Protein AF-A0A9J7NDR4-F1 (afdb_monomer)

Organism: Branchiostoma floridae (NCBI:txid7739)

Radius of gyration: 26.26 Å; Cα contacts (8 Å, |Δi|>4): 189; chains: 1; bounding box: 77×41×78 Å

Nearest PDB structures (foldseek):
  8d74-assembly1_D  TM=8.363E-01  e=2.827E-03  Homo sapiens
  2q98-assembly1_A  TM=7.214E-01  e=3.250E-03  Homo sapiens
  3ew3-assembly1_A  TM=7.487E-01  e=1.088E-02  Homo sapiens
  1lki-assembly1_A  TM=6.718E-01  e=4.187E-02  Mus musculus
  1emr-assembly1_A  TM=6.917E-01  e=7.660E-02  Homo sapiens

Structure (mmCIF, N/CA/C/O backbone):
data_AF-A0A9J7NDR4-F1
#
_entry.id   AF-A0A9J7NDR4-F1
#
loop_
_atom_site.group_PDB
_atom_site.id
_atom_site.type_symbol
_atom_site.label_atom_id
_atom_site.label_alt_id
_atom_site.label_comp_id
_atom_site.label_asym_id
_atom_site.label_entity_id
_atom_site.label_seq_id
_atom_site.pdbx_PDB_ins_code
_atom_site.Cartn_x
_atom_site.Cartn_y
_atom_site.Cartn_z
_atom_site.o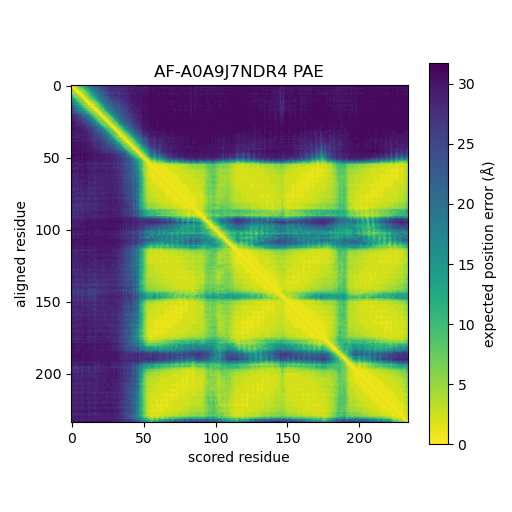ccupancy
_atom_site.B_iso_or_equiv
_atom_site.auth_seq_id
_atom_site.auth_comp_id
_atom_site.auth_asym_id
_atom_site.auth_atom_id
_atom_site.pdbx_PDB_model_num
ATOM 1 N N . MET A 1 1 ? 39.148 6.182 -45.312 1.00 35.03 1 MET A N 1
ATOM 2 C CA . MET A 1 1 ? 40.419 6.693 -44.765 1.00 35.03 1 MET A CA 1
ATOM 3 C C . MET A 1 1 ? 40.202 6.910 -43.272 1.00 35.03 1 MET A C 1
ATOM 5 O O . MET A 1 1 ? 39.363 7.721 -42.930 1.00 35.03 1 MET A O 1
ATOM 9 N N . LEU A 1 2 ? 40.847 6.057 -42.469 1.00 33.88 2 LEU A N 1
ATOM 10 C CA . LEU A 1 2 ? 41.205 6.126 -41.039 1.00 33.88 2 LEU A CA 1
ATOM 11 C C . LEU A 1 2 ? 40.236 6.736 -39.996 1.00 33.88 2 LEU A C 1
ATOM 13 O O . LEU A 1 2 ? 39.986 7.935 -39.964 1.00 33.88 2 LEU A O 1
ATOM 17 N N . LEU A 1 3 ? 39.814 5.852 -39.080 1.00 36.56 3 LEU A N 1
ATOM 18 C CA . LEU A 1 3 ? 39.281 6.103 -37.735 1.00 36.56 3 LEU A CA 1
ATOM 19 C C . LEU A 1 3 ? 40.334 6.780 -36.840 1.00 36.56 3 LEU A C 1
ATOM 21 O O . LEU A 1 3 ? 41.490 6.364 -36.875 1.00 36.56 3 LEU A O 1
ATOM 25 N N . PHE A 1 4 ? 39.922 7.719 -35.980 1.00 36.84 4 PHE A N 1
ATOM 26 C CA . PHE A 1 4 ? 40.695 8.136 -34.802 1.00 36.84 4 PHE A CA 1
ATOM 27 C C . PHE A 1 4 ? 39.772 8.410 -33.604 1.00 36.84 4 PHE A C 1
ATOM 29 O O . PHE A 1 4 ? 38.923 9.297 -33.640 1.00 36.84 4 PHE A O 1
ATOM 36 N N . LEU A 1 5 ? 39.966 7.603 -32.557 1.00 40.03 5 LEU A N 1
ATOM 37 C CA . LEU A 1 5 ? 39.517 7.796 -31.176 1.00 40.03 5 LEU A CA 1
ATOM 38 C C . LEU A 1 5 ? 40.575 8.625 -30.422 1.00 40.03 5 LEU A C 1
ATOM 40 O O . LEU A 1 5 ? 41.762 8.381 -30.652 1.00 40.03 5 LEU A O 1
ATOM 44 N N . PRO A 1 6 ? 40.205 9.511 -29.480 1.00 40.06 6 PRO A N 1
ATOM 45 C CA . PRO A 1 6 ? 41.146 10.038 -28.502 1.00 40.06 6 PRO A CA 1
ATOM 46 C C . PRO A 1 6 ? 41.108 9.252 -27.178 1.00 40.06 6 PRO A C 1
ATOM 48 O O . PRO A 1 6 ? 40.101 9.196 -26.480 1.00 40.06 6 PRO A O 1
ATOM 51 N N . GLU A 1 7 ? 42.252 8.618 -26.929 1.00 34.94 7 GLU A N 1
ATOM 52 C CA . GLU A 1 7 ? 42.999 8.358 -25.687 1.00 34.94 7 GLU A CA 1
ATOM 53 C C . GLU A 1 7 ? 42.282 8.243 -24.327 1.00 34.94 7 GLU A C 1
ATOM 55 O O . GLU A 1 7 ? 41.714 9.177 -23.765 1.00 34.94 7 GLU A O 1
ATOM 60 N N . ILE A 1 8 ? 42.468 7.053 -23.751 1.00 37.38 8 ILE A N 1
ATOM 61 C CA . ILE A 1 8 ? 42.128 6.633 -22.395 1.00 37.38 8 ILE A CA 1
ATOM 62 C C . ILE A 1 8 ? 43.228 7.145 -21.454 1.00 37.38 8 ILE A C 1
ATOM 64 O O . ILE A 1 8 ? 44.398 6.795 -21.613 1.00 37.38 8 ILE A O 1
ATOM 68 N N . SER A 1 9 ? 42.860 7.961 -20.465 1.00 35.16 9 SER A N 1
ATOM 69 C CA . SER A 1 9 ? 43.762 8.380 -19.389 1.00 35.16 9 SER A CA 1
ATOM 70 C C . SER A 1 9 ? 43.963 7.230 -18.398 1.00 35.16 9 SER A C 1
ATOM 72 O O . SER A 1 9 ? 43.012 6.726 -17.803 1.00 35.16 9 SER A O 1
ATOM 74 N N . SER A 1 10 ? 45.212 6.794 -18.253 1.00 40.34 10 SER A N 1
ATOM 75 C CA . SER A 1 10 ? 45.663 5.720 -17.372 1.00 40.34 10 SER A CA 1
ATOM 76 C C . SER A 1 10 ? 45.836 6.212 -15.931 1.00 40.34 10 SER A C 1
ATOM 78 O O . SER A 1 10 ? 46.831 6.866 -15.612 1.00 40.34 10 SER A O 1
ATOM 80 N N . THR A 1 11 ? 44.900 5.870 -15.048 1.00 41.91 11 THR A N 1
ATOM 81 C CA . THR A 1 11 ? 45.082 5.959 -13.592 1.00 41.91 11 THR A CA 1
ATOM 82 C C . THR A 1 11 ? 45.630 4.629 -13.048 1.00 41.91 11 THR A C 1
ATOM 84 O O . THR A 1 11 ? 45.186 3.563 -13.478 1.00 41.91 11 THR A O 1
ATOM 87 N N . PRO A 1 12 ? 46.624 4.644 -12.138 1.00 37.72 12 PRO A N 1
ATOM 88 C CA . PRO A 1 12 ? 47.231 3.420 -11.624 1.00 37.72 12 PRO A CA 1
ATOM 89 C C . PRO A 1 12 ? 46.328 2.714 -10.598 1.00 37.72 12 PRO A C 1
ATOM 91 O O . PRO A 1 12 ? 45.706 3.351 -9.748 1.00 37.72 12 PRO A O 1
ATOM 94 N N . LEU A 1 13 ? 46.291 1.382 -10.685 1.00 41.69 13 LEU A N 1
ATOM 95 C CA . LEU A 1 13 ? 45.669 0.462 -9.726 1.00 41.69 13 LEU A CA 1
ATOM 96 C C . LEU A 1 13 ? 46.380 0.515 -8.355 1.00 41.69 13 LEU A C 1
ATOM 98 O O . LEU A 1 13 ? 47.610 0.591 -8.331 1.00 41.69 13 LEU A O 1
ATOM 102 N N . PRO A 1 14 ? 45.659 0.409 -7.222 1.00 38.41 14 PRO A N 1
ATOM 103 C CA . PRO A 1 14 ? 46.283 0.220 -5.915 1.00 38.41 14 PRO A CA 1
ATOM 104 C C . PRO A 1 14 ? 46.820 -1.214 -5.743 1.00 38.41 14 PRO A C 1
ATOM 106 O O . PRO A 1 14 ? 46.185 -2.188 -6.145 1.00 38.41 14 PRO A O 1
ATOM 109 N N . GLU A 1 15 ? 48.013 -1.317 -5.154 1.00 44.69 15 GLU A N 1
ATOM 110 C CA . GLU A 1 15 ? 48.786 -2.546 -4.930 1.00 44.69 15 GLU A CA 1
ATOM 111 C C . GLU A 1 15 ? 48.089 -3.579 -4.014 1.00 44.69 15 GLU A C 1
ATOM 113 O O . GLU A 1 15 ? 47.330 -3.207 -3.114 1.00 44.69 15 GLU A O 1
ATOM 118 N N . PRO A 1 16 ? 48.384 -4.886 -4.179 1.00 39.69 16 PRO A N 1
ATOM 119 C CA . PRO A 1 16 ? 47.935 -5.933 -3.267 1.00 39.69 16 PRO A CA 1
ATOM 120 C C . PRO A 1 16 ? 48.786 -5.968 -1.985 1.00 39.69 16 PRO A C 1
ATOM 122 O O . PRO A 1 16 ? 50.015 -5.990 -2.030 1.00 39.69 16 PRO A O 1
ATOM 125 N N . PHE A 1 17 ? 48.128 -6.036 -0.825 1.00 38.94 17 PHE A N 1
ATOM 126 C CA . PHE A 1 17 ? 48.791 -6.254 0.464 1.00 38.94 17 PHE A CA 1
ATOM 127 C C . PHE A 1 17 ? 49.479 -7.635 0.530 1.00 38.94 17 PHE A C 1
ATOM 129 O O . PHE A 1 17 ? 48.929 -8.617 0.024 1.00 38.94 17 PHE A O 1
ATOM 136 N N . PRO A 1 18 ? 50.656 -7.748 1.176 1.00 43.53 18 PRO A N 1
ATOM 137 C CA . PRO A 1 18 ? 51.432 -8.980 1.182 1.00 43.53 18 PRO A CA 1
ATOM 138 C C . PRO A 1 18 ? 50.889 -10.026 2.162 1.00 43.53 18 PRO A C 1
ATOM 140 O O . PRO A 1 18 ? 50.605 -9.760 3.329 1.00 43.53 18 PRO A O 1
ATOM 143 N N . SER A 1 19 ? 50.849 -11.263 1.674 1.00 34.41 19 SER A N 1
ATOM 144 C CA . SER A 1 19 ? 50.791 -12.501 2.444 1.00 34.41 19 SER A CA 1
ATOM 145 C C . SER A 1 19 ? 52.064 -12.692 3.279 1.00 34.41 19 SER A C 1
ATOM 147 O O . SER A 1 19 ? 53.160 -12.709 2.720 1.00 34.41 19 SER A O 1
ATOM 149 N N . SER A 1 20 ? 51.923 -12.916 4.588 1.00 30.45 20 SER A N 1
ATOM 150 C CA . SER A 1 20 ? 53.001 -13.436 5.439 1.00 30.45 20 SER A CA 1
ATOM 151 C C . SER A 1 20 ? 52.594 -14.775 6.049 1.00 30.45 20 SER A C 1
ATOM 153 O O . SER A 1 20 ? 51.629 -14.885 6.804 1.00 30.45 20 SER A O 1
ATOM 155 N N . THR A 1 21 ? 53.343 -15.800 5.662 1.00 32.28 21 THR A N 1
ATOM 156 C CA . THR A 1 21 ? 53.324 -17.174 6.157 1.00 32.28 21 THR A CA 1
ATOM 157 C C . THR A 1 21 ? 54.014 -17.309 7.518 1.00 32.28 21 THR A C 1
ATOM 159 O O . THR A 1 21 ? 55.140 -16.861 7.692 1.00 32.28 21 THR A O 1
ATOM 162 N N . ALA A 1 22 ? 53.339 -18.034 8.415 1.00 31.61 22 ALA A N 1
ATOM 163 C CA . ALA A 1 22 ? 53.842 -19.026 9.373 1.00 31.61 22 ALA A CA 1
ATOM 164 C C . ALA A 1 22 ? 55.115 -18.748 10.208 1.00 31.61 22 ALA A C 1
ATOM 166 O O . ALA A 1 22 ? 56.240 -18.741 9.714 1.00 31.61 22 ALA A O 1
ATOM 167 N N . SER A 1 23 ? 54.949 -18.811 11.534 1.00 30.33 23 SER A N 1
ATOM 168 C CA . SER A 1 23 ? 55.834 -19.611 12.391 1.00 30.33 23 SER A CA 1
ATOM 169 C C . SER A 1 23 ? 55.081 -20.157 13.603 1.00 30.33 23 SER A C 1
ATOM 171 O O . SER A 1 23 ? 54.289 -19.474 14.244 1.00 30.33 23 SER A O 1
ATOM 173 N N . SER A 1 24 ? 55.321 -21.444 13.825 1.00 31.70 24 SER A N 1
ATOM 174 C CA . SER A 1 24 ? 54.703 -22.365 14.772 1.00 31.70 24 SER A CA 1
ATOM 175 C C . SER A 1 24 ? 55.333 -22.255 16.160 1.00 31.70 24 SER A C 1
ATOM 177 O O . SER A 1 24 ? 56.556 -22.188 16.242 1.00 31.70 24 SER A O 1
ATOM 179 N N . VAL A 1 25 ? 54.531 -22.352 17.227 1.00 32.19 25 VAL A N 1
ATOM 180 C CA . VAL A 1 25 ? 54.950 -22.979 18.493 1.00 32.19 25 VAL A CA 1
ATOM 181 C C . VAL A 1 25 ? 53.762 -23.745 19.082 1.00 32.19 25 VAL A C 1
ATOM 183 O O . VAL A 1 25 ? 52.731 -23.170 19.421 1.00 32.19 25 VAL A O 1
ATOM 186 N N . MET A 1 26 ? 53.937 -25.064 19.184 1.00 34.53 26 MET A N 1
ATOM 187 C CA . MET A 1 26 ? 53.121 -25.992 19.965 1.00 34.53 26 MET A CA 1
ATOM 188 C C . MET A 1 26 ? 53.285 -25.717 21.462 1.00 34.53 26 MET A C 1
ATOM 190 O O . MET A 1 26 ? 54.417 -25.698 21.935 1.00 34.53 26 MET A O 1
ATOM 194 N N . THR A 1 27 ? 52.185 -25.695 22.213 1.00 31.50 27 THR A N 1
ATOM 195 C CA . THR A 1 27 ? 52.104 -26.358 23.524 1.00 31.50 27 THR A CA 1
ATOM 196 C C . THR A 1 27 ? 50.666 -26.782 23.812 1.00 31.50 27 THR A C 1
ATOM 198 O O . THR A 1 27 ? 49.711 -26.026 23.667 1.00 31.50 27 THR A O 1
ATOM 201 N N . SER A 1 28 ? 50.550 -28.051 24.179 1.00 34.84 28 SER A N 1
ATOM 202 C CA . SER A 1 28 ? 49.356 -28.798 24.550 1.00 34.84 28 SER A CA 1
ATOM 203 C C . SER A 1 28 ? 48.689 -28.255 25.818 1.00 34.84 28 SER A C 1
ATOM 205 O O . SER A 1 28 ? 49.395 -27.810 26.722 1.00 34.84 28 SER A O 1
ATOM 207 N N . ASN A 1 29 ? 47.361 -28.378 25.922 1.00 33.28 29 ASN A N 1
ATOM 208 C CA . ASN A 1 29 ? 46.696 -29.079 27.032 1.00 33.28 29 ASN A CA 1
ATOM 209 C C . ASN A 1 29 ? 45.174 -29.167 26.823 1.00 33.28 29 ASN A C 1
ATOM 211 O O . ASN A 1 29 ? 44.524 -28.200 26.433 1.00 33.28 29 ASN A O 1
ATOM 215 N N . ASP A 1 30 ? 44.654 -30.363 27.101 1.00 32.31 30 ASP A N 1
ATOM 216 C CA . ASP A 1 30 ? 43.245 -30.713 27.274 1.00 32.31 30 ASP A CA 1
ATOM 217 C C . ASP A 1 30 ? 42.475 -29.710 28.144 1.00 32.31 30 ASP A C 1
ATOM 219 O O . ASP A 1 30 ? 43.022 -29.188 29.112 1.00 32.31 30 ASP A O 1
ATOM 223 N N . VAL A 1 31 ? 41.181 -29.532 27.852 1.00 33.16 31 VAL A N 1
ATOM 224 C CA . VAL A 1 31 ? 40.059 -29.766 28.785 1.00 33.16 31 VAL A CA 1
ATOM 225 C C . VAL A 1 31 ? 38.741 -29.452 28.062 1.00 33.16 31 VAL A C 1
ATOM 227 O O . VAL A 1 31 ? 38.511 -28.372 27.526 1.00 33.16 31 VAL A O 1
ATOM 230 N N . THR A 1 32 ? 37.867 -30.451 28.072 1.00 39.31 32 THR A N 1
ATOM 231 C CA . THR A 1 32 ? 36.419 -30.423 27.839 1.00 39.31 32 THR A CA 1
ATOM 232 C C . THR A 1 32 ? 35.710 -29.089 28.116 1.00 39.31 32 THR A C 1
ATOM 234 O O . THR A 1 32 ? 35.650 -28.637 29.258 1.00 39.31 32 THR A O 1
ATOM 237 N N . SER A 1 33 ? 35.005 -28.562 27.115 1.00 34.06 33 SER A N 1
ATOM 238 C CA . SER A 1 33 ? 33.656 -28.007 27.298 1.00 34.06 33 SER A CA 1
ATOM 239 C C . SER A 1 33 ? 32.949 -27.903 25.954 1.00 34.06 33 SER A C 1
ATOM 241 O O . SER A 1 33 ? 33.174 -26.990 25.166 1.00 34.06 33 SER A O 1
ATOM 243 N N . GLN A 1 34 ? 32.065 -28.870 25.706 1.00 34.97 34 GLN A N 1
ATOM 244 C CA . GLN A 1 34 ? 30.907 -28.654 24.853 1.00 34.97 34 GLN A CA 1
ATOM 245 C C . GLN A 1 34 ? 30.159 -27.444 25.418 1.00 34.97 34 GLN A C 1
ATOM 247 O O . GLN A 1 34 ? 29.767 -27.465 26.581 1.00 34.97 34 GLN A O 1
ATOM 252 N N . VAL A 1 35 ? 29.976 -26.395 24.622 1.00 35.06 35 VAL A N 1
ATOM 253 C CA . VAL A 1 35 ? 29.006 -25.341 24.926 1.00 35.06 35 VAL A CA 1
ATOM 254 C C . VAL A 1 35 ? 27.675 -25.814 24.350 1.00 35.06 35 VAL A C 1
ATOM 256 O O . VAL A 1 35 ? 27.539 -25.842 23.125 1.00 35.06 35 VAL A O 1
ATOM 259 N N . PRO A 1 36 ? 26.673 -26.198 25.158 1.00 39.38 36 PRO A N 1
ATOM 260 C CA . PRO A 1 36 ? 25.322 -26.277 24.650 1.00 39.38 36 PRO A CA 1
ATOM 261 C C . PRO A 1 36 ? 24.828 -24.835 24.536 1.00 39.38 36 PRO A C 1
ATOM 263 O O . PRO A 1 36 ? 24.635 -24.157 25.546 1.00 39.38 36 PRO A O 1
ATOM 266 N N . LEU A 1 37 ? 24.607 -24.360 23.310 1.00 38.09 37 LEU A N 1
ATOM 267 C CA . LEU A 1 37 ? 23.722 -23.224 23.057 1.00 38.09 37 LEU A CA 1
ATOM 268 C C . LEU A 1 37 ? 22.304 -23.656 23.457 1.00 38.09 37 LEU A C 1
ATOM 270 O O . LEU A 1 37 ? 21.494 -24.052 22.622 1.00 38.09 37 LEU A O 1
ATOM 274 N N . GLN A 1 38 ? 22.008 -23.637 24.758 1.00 36.53 38 GLN A N 1
ATOM 275 C CA . GLN A 1 38 ? 20.627 -23.610 25.202 1.00 36.53 38 GLN A CA 1
ATOM 276 C C . GLN A 1 38 ? 20.066 -22.256 24.787 1.00 36.53 38 GLN A C 1
ATOM 278 O O . GLN A 1 38 ? 20.398 -21.226 25.372 1.00 36.53 38 GLN A O 1
ATOM 283 N N . LEU A 1 39 ? 19.219 -22.275 23.757 1.00 41.38 39 LEU A N 1
ATOM 284 C CA . LEU A 1 39 ? 18.241 -21.228 23.505 1.00 41.38 39 LEU A CA 1
ATOM 285 C C . LEU A 1 39 ? 17.359 -21.137 24.759 1.00 41.38 39 LEU A C 1
ATOM 287 O O . LEU A 1 39 ? 16.334 -21.809 24.882 1.00 41.38 39 LEU A O 1
ATOM 291 N N . GLN A 1 40 ? 17.782 -20.343 25.739 1.00 34.72 40 GLN A N 1
ATOM 292 C CA . GLN A 1 40 ? 16.869 -19.876 26.761 1.00 34.72 40 GLN A CA 1
ATOM 293 C C . GLN A 1 40 ? 15.889 -18.956 26.045 1.00 34.72 40 GLN A C 1
ATOM 295 O O . GLN A 1 40 ? 16.227 -17.847 25.641 1.00 34.72 40 GLN A O 1
ATOM 300 N N . SER A 1 41 ? 14.675 -19.466 25.845 1.00 41.41 41 SER A N 1
ATOM 301 C CA . SER A 1 41 ? 13.490 -18.664 25.587 1.00 41.41 41 SER A CA 1
ATOM 302 C C . SER A 1 41 ? 13.354 -17.678 26.743 1.00 41.41 41 SER A C 1
ATOM 304 O O . SER A 1 41 ? 12.701 -17.967 27.748 1.00 41.41 41 SER A O 1
ATOM 306 N N . VAL A 1 42 ? 13.996 -16.518 26.621 1.00 36.06 42 VAL A N 1
ATOM 307 C CA . VAL A 1 42 ? 13.729 -15.383 27.490 1.00 36.06 42 VAL A CA 1
ATOM 308 C C . VAL A 1 42 ? 12.303 -14.971 27.159 1.00 36.06 42 VAL A C 1
ATOM 310 O O . VAL A 1 42 ? 12.049 -14.297 26.163 1.00 36.06 42 VAL A O 1
ATOM 313 N N . LYS A 1 43 ? 11.345 -15.436 27.969 1.00 36.94 43 LYS A N 1
ATOM 314 C CA . LYS A 1 43 ? 10.063 -14.751 28.096 1.00 36.94 43 LYS A CA 1
ATOM 315 C C . LYS A 1 43 ? 10.424 -13.314 28.431 1.00 36.94 43 LYS A C 1
ATOM 317 O O . LYS A 1 43 ? 10.901 -13.048 29.531 1.00 36.94 43 LYS A O 1
ATOM 322 N N . SER A 1 44 ? 10.270 -12.425 27.457 1.00 35.69 44 SER A N 1
ATOM 323 C CA . SER A 1 44 ? 10.348 -10.996 27.689 1.00 35.69 44 SER A CA 1
ATOM 324 C C . SER A 1 44 ? 9.246 -10.657 28.685 1.00 35.69 44 SER A C 1
ATOM 326 O O . SER A 1 44 ? 8.085 -10.505 28.321 1.00 35.69 44 SER A O 1
ATOM 328 N N . THR A 1 45 ? 9.587 -10.599 29.968 1.00 39.38 45 THR A N 1
ATOM 329 C CA . THR A 1 45 ? 8.811 -9.855 30.953 1.00 39.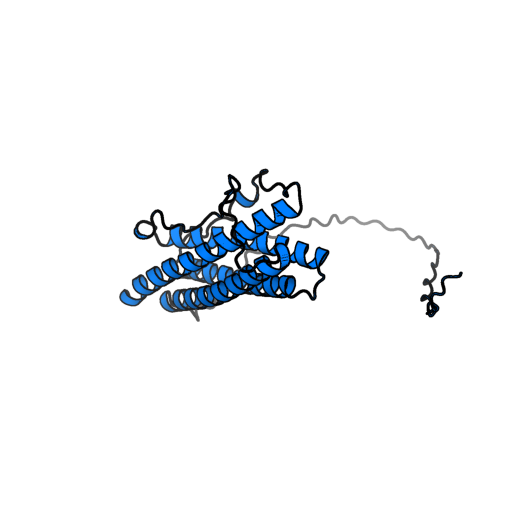38 45 THR A CA 1
ATOM 330 C C . THR A 1 45 ? 9.217 -8.397 30.804 1.00 39.38 45 THR A C 1
ATOM 332 O O . THR A 1 45 ? 9.839 -7.815 31.692 1.00 39.38 45 THR A O 1
ATOM 335 N N . ALA A 1 46 ? 8.918 -7.815 29.642 1.00 37.72 46 ALA A N 1
ATOM 336 C CA . ALA A 1 46 ? 8.742 -6.382 29.579 1.00 37.72 46 ALA A CA 1
ATOM 337 C C . ALA A 1 46 ? 7.532 -6.100 30.471 1.00 37.72 46 ALA A C 1
ATOM 339 O O . ALA A 1 46 ? 6.407 -6.483 30.152 1.00 37.72 46 ALA A O 1
ATOM 340 N N . HIS A 1 47 ? 7.785 -5.526 31.644 1.00 36.69 47 HIS A N 1
ATOM 341 C CA . HIS A 1 47 ? 6.747 -4.824 32.373 1.00 36.69 47 HIS A CA 1
ATOM 342 C C . HIS A 1 47 ? 6.137 -3.824 31.390 1.00 36.69 47 HIS A C 1
ATOM 344 O O . HIS A 1 47 ? 6.808 -2.884 30.974 1.00 36.69 47 HIS A O 1
ATOM 350 N N . ALA A 1 48 ? 4.906 -4.088 30.955 1.00 40.75 48 ALA A N 1
ATOM 351 C CA . ALA A 1 48 ? 4.107 -3.097 30.269 1.00 40.75 48 ALA A CA 1
ATOM 352 C C . ALA A 1 48 ? 3.968 -1.920 31.237 1.00 40.75 48 ALA A C 1
ATOM 354 O O . ALA A 1 48 ? 3.381 -2.075 32.311 1.00 40.75 48 ALA A O 1
ATOM 355 N N . ASP A 1 49 ? 4.560 -0.777 30.896 1.00 39.00 49 ASP A N 1
ATOM 356 C CA . ASP A 1 49 ? 4.225 0.481 31.550 1.00 39.00 49 ASP A CA 1
ATOM 357 C C . ASP A 1 49 ? 2.703 0.630 31.481 1.00 39.00 49 ASP A C 1
ATOM 359 O O . ASP A 1 49 ? 2.120 0.735 30.403 1.00 39.00 49 ASP A O 1
ATOM 363 N N . SER A 1 50 ? 2.037 0.640 32.633 1.00 43.91 50 SER A N 1
ATOM 364 C CA . SER A 1 50 ? 0.585 0.816 32.746 1.00 43.91 50 SER A CA 1
ATOM 365 C C . SER A 1 50 ? 0.147 2.267 32.479 1.00 43.91 50 SER A C 1
ATOM 367 O O . SER A 1 50 ? -0.803 2.744 33.094 1.00 43.91 50 SER A O 1
ATOM 369 N N . GLY A 1 51 ? 0.890 3.011 31.653 1.00 43.72 51 GLY A N 1
ATOM 370 C CA . GLY A 1 51 ? 0.868 4.476 31.627 1.00 43.72 51 GLY A CA 1
ATOM 371 C C . GLY A 1 51 ? 0.267 5.127 30.382 1.00 43.72 51 GLY A C 1
ATOM 372 O O . GLY A 1 51 ? -0.130 6.282 30.464 1.00 43.72 51 GLY A O 1
ATOM 373 N N . PHE A 1 52 ? 0.167 4.425 29.253 1.00 51.34 52 PHE A N 1
ATOM 374 C CA . PHE A 1 52 ? -0.420 4.963 28.020 1.00 51.34 52 PHE A CA 1
ATOM 375 C C . PHE A 1 52 ? -1.165 3.848 27.280 1.00 51.34 52 PHE A C 1
ATOM 377 O O . PHE A 1 52 ? -0.589 3.140 26.460 1.00 51.34 52 PHE A O 1
ATOM 384 N N . GLN A 1 53 ? -2.451 3.667 27.588 1.00 70.12 53 GLN A N 1
ATOM 385 C CA . GLN A 1 53 ? -3.345 2.920 26.702 1.00 70.12 53 GLN A CA 1
ATOM 386 C C . GLN A 1 53 ? -3.846 3.893 25.635 1.00 70.12 53 GLN A C 1
ATOM 388 O O . GLN A 1 53 ? -4.546 4.849 25.963 1.00 70.12 53 GLN A O 1
ATOM 393 N N . GLN A 1 54 ? -3.445 3.685 24.379 1.00 80.12 54 GLN A N 1
ATOM 394 C CA . GLN A 1 54 ? -4.001 4.445 23.258 1.00 80.12 54 GLN A CA 1
ATOM 395 C C . GLN A 1 54 ? -5.482 4.100 23.102 1.00 80.12 54 GLN A C 1
ATOM 397 O O . GLN A 1 54 ? -5.870 2.938 23.258 1.00 80.12 54 GLN A O 1
ATOM 402 N N . SER A 1 55 ? -6.319 5.098 22.812 1.00 91.06 55 SER A N 1
ATOM 403 C CA . SER A 1 55 ? -7.746 4.844 22.609 1.00 91.06 55 SER A CA 1
ATOM 404 C C . SER A 1 55 ? -7.992 4.163 21.262 1.00 91.06 55 SER A C 1
ATOM 406 O O . SER A 1 55 ? -7.225 4.328 20.310 1.00 91.06 55 SER A O 1
ATOM 408 N N . LYS A 1 56 ? -9.103 3.424 21.157 1.00 93.00 56 LYS A N 1
ATOM 409 C CA . LYS A 1 56 ? -9.530 2.785 19.900 1.00 93.00 56 LYS A CA 1
ATOM 410 C C . LYS A 1 56 ? -9.673 3.812 18.775 1.00 93.00 56 LYS A C 1
ATOM 412 O O . LYS A 1 56 ? -9.227 3.578 17.656 1.00 93.00 56 LYS A O 1
ATOM 417 N N . VAL A 1 57 ? -10.246 4.970 19.101 1.00 94.12 57 VAL A N 1
ATOM 418 C CA . VAL A 1 57 ? -10.439 6.089 18.173 1.00 94.12 57 VAL A CA 1
ATOM 419 C C . VAL A 1 57 ? -9.097 6.664 17.704 1.00 94.12 57 VAL A C 1
ATOM 421 O O . VAL A 1 57 ? -8.926 6.894 16.510 1.00 94.12 57 VAL A O 1
ATOM 424 N N . GLU A 1 58 ? -8.127 6.848 18.607 1.00 94.38 58 GLU A N 1
ATOM 425 C CA . GLU A 1 58 ? -6.799 7.392 18.282 1.00 94.38 58 GLU A CA 1
ATOM 426 C C . GLU A 1 58 ? -6.033 6.486 17.310 1.00 94.38 58 GLU A C 1
ATOM 428 O O . GLU A 1 58 ? -5.483 6.960 16.312 1.00 94.38 58 GLU A O 1
ATOM 433 N N . VAL A 1 59 ? -6.005 5.175 17.572 1.00 95.88 59 VAL A N 1
ATOM 434 C CA . VAL A 1 59 ? -5.264 4.241 16.710 1.00 95.88 59 VAL A CA 1
ATOM 435 C C . VAL A 1 59 ? -5.913 4.085 15.338 1.00 95.88 59 VAL A C 1
ATOM 437 O O . VAL A 1 59 ? -5.198 4.003 14.337 1.00 95.88 59 VAL A O 1
ATOM 440 N N . LEU A 1 60 ? -7.248 4.126 15.272 1.00 96.56 60 LEU A N 1
ATOM 441 C CA . LEU A 1 60 ? -7.990 4.074 14.015 1.00 96.56 60 LEU A CA 1
ATOM 442 C C . LEU A 1 60 ? -7.811 5.349 13.190 1.00 96.56 60 LEU A C 1
ATOM 444 O O . LEU A 1 60 ? -7.530 5.241 11.998 1.00 96.56 60 LEU A O 1
ATOM 448 N N . ASP A 1 61 ? -7.888 6.540 13.796 1.00 96.38 61 ASP A N 1
ATOM 449 C CA . ASP A 1 61 ? -7.602 7.795 13.084 1.00 96.38 61 ASP A CA 1
ATOM 450 C C .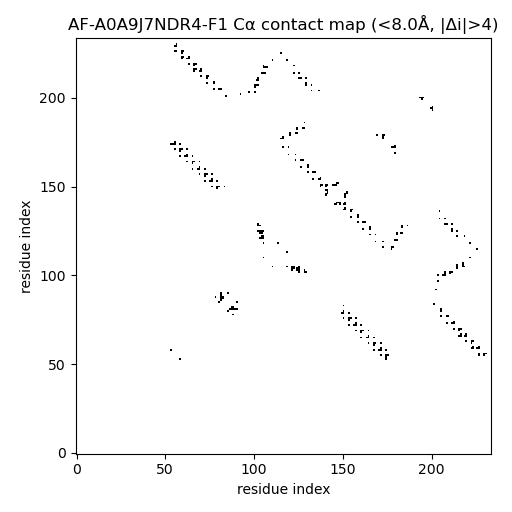 ASP A 1 61 ? -6.169 7.796 12.537 1.00 96.38 61 ASP A C 1
ATOM 452 O O . ASP A 1 61 ? -5.943 8.065 11.356 1.00 96.38 61 ASP A O 1
ATOM 456 N N . ASN A 1 62 ? -5.188 7.381 13.343 1.00 97.12 62 ASN A N 1
ATOM 457 C CA . ASN A 1 62 ? -3.811 7.276 12.872 1.00 97.12 62 ASN A CA 1
ATOM 458 C C . ASN A 1 62 ? -3.677 6.301 11.685 1.00 97.12 62 ASN A C 1
ATOM 460 O O . ASN A 1 62 ? -3.049 6.636 10.675 1.00 97.12 62 ASN A O 1
ATOM 464 N N . ALA A 1 63 ? -4.297 5.118 11.759 1.00 97.19 63 ALA A N 1
ATOM 465 C CA . ALA A 1 63 ? -4.305 4.156 10.657 1.00 97.19 63 ALA A CA 1
ATOM 466 C C . ALA A 1 63 ? -4.963 4.739 9.391 1.00 97.19 63 ALA A C 1
ATOM 468 O O . ALA A 1 63 ? -4.409 4.597 8.295 1.00 97.19 63 ALA A O 1
ATOM 469 N N . VAL A 1 64 ? -6.072 5.474 9.534 1.00 97.62 64 VAL A N 1
ATOM 470 C CA . VAL A 1 64 ? -6.738 6.205 8.444 1.00 97.62 64 VAL A CA 1
ATOM 471 C C . VAL A 1 64 ? -5.782 7.218 7.806 1.00 97.62 64 VAL A C 1
ATOM 473 O O . VAL A 1 64 ? -5.544 7.156 6.597 1.00 97.62 64 VAL A O 1
ATOM 476 N N . GLN A 1 65 ? -5.143 8.093 8.584 1.00 97.81 65 GLN A N 1
ATOM 477 C CA . GLN A 1 65 ? -4.202 9.088 8.049 1.00 97.81 65 GLN A CA 1
ATOM 478 C C . GLN A 1 65 ? -2.993 8.441 7.353 1.00 97.81 65 GLN A C 1
ATOM 480 O O . GLN A 1 65 ? -2.478 8.939 6.346 1.00 97.81 65 GLN A O 1
ATOM 485 N N . ILE A 1 66 ? -2.501 7.315 7.877 1.00 98.00 66 ILE A N 1
ATOM 486 C CA . ILE A 1 66 ? -1.408 6.558 7.257 1.00 98.00 66 ILE A CA 1
ATOM 487 C C . ILE A 1 66 ? -1.858 5.916 5.937 1.00 98.00 66 ILE A C 1
ATOM 489 O O . ILE A 1 66 ? -1.082 5.961 4.978 1.00 98.00 66 ILE A O 1
ATOM 493 N N . SER A 1 67 ? -3.086 5.394 5.852 1.00 97.19 67 SER A N 1
ATOM 494 C CA . SER A 1 67 ? -3.638 4.820 4.616 1.00 97.19 67 SER A CA 1
ATOM 495 C C . SER A 1 67 ? -3.742 5.855 3.487 1.00 97.19 67 SER A C 1
ATOM 497 O O . SER A 1 67 ? -3.333 5.573 2.364 1.00 97.19 67 SER A O 1
ATOM 499 N N . ILE A 1 68 ? -4.144 7.096 3.789 1.00 97.00 68 ILE A N 1
ATOM 500 C CA . ILE A 1 68 ? -4.209 8.204 2.816 1.00 97.00 68 ILE A CA 1
ATOM 501 C C . ILE A 1 68 ? -2.811 8.549 2.276 1.00 97.00 68 ILE A C 1
ATOM 503 O O . ILE A 1 68 ? -2.601 8.723 1.068 1.00 97.00 68 ILE A O 1
ATOM 507 N N . ARG A 1 69 ? -1.816 8.625 3.171 1.00 97.62 69 ARG A N 1
ATOM 508 C CA . ARG A 1 69 ? -0.415 8.858 2.783 1.00 97.62 69 ARG A CA 1
ATOM 509 C C . ARG A 1 69 ? 0.123 7.717 1.928 1.00 97.62 69 ARG A C 1
ATOM 511 O O . ARG A 1 69 ? 0.815 7.977 0.944 1.00 97.62 69 ARG A O 1
ATOM 518 N N . LEU A 1 70 ? -0.208 6.474 2.280 1.00 98.06 70 LEU A N 1
ATOM 519 C CA . LEU A 1 70 ? 0.145 5.304 1.487 1.00 98.06 70 LEU A CA 1
ATOM 520 C C . LEU A 1 70 ? -0.485 5.381 0.100 1.00 98.06 70 LEU A C 1
ATOM 522 O O . LEU A 1 70 ? 0.249 5.308 -0.877 1.00 98.06 70 LEU A O 1
ATOM 526 N N . PHE A 1 71 ? -1.789 5.634 0.004 1.00 96.81 71 PHE A N 1
ATOM 527 C CA . PHE A 1 71 ? -2.504 5.750 -1.266 1.00 96.81 71 PHE A CA 1
ATOM 528 C C . PHE A 1 71 ? -1.836 6.755 -2.210 1.00 96.81 71 PHE A C 1
ATOM 530 O O . PHE A 1 71 ? -1.588 6.459 -3.377 1.00 96.81 71 PHE A O 1
ATOM 537 N N . THR A 1 72 ? -1.440 7.916 -1.682 1.00 96.88 72 THR A N 1
ATOM 538 C CA . THR A 1 72 ? -0.687 8.924 -2.443 1.00 96.88 72 THR A CA 1
ATOM 539 C C . THR A 1 72 ? 0.629 8.361 -2.994 1.00 96.88 72 THR A C 1
ATOM 541 O O . THR A 1 72 ? 0.947 8.572 -4.164 1.00 96.88 72 THR A O 1
ATOM 544 N N . LYS A 1 73 ? 1.393 7.616 -2.184 1.00 97.31 73 LYS A N 1
ATOM 545 C CA . LYS A 1 73 ? 2.660 7.003 -2.614 1.00 97.31 73 LYS A CA 1
ATOM 546 C C . LYS A 1 73 ? 2.462 5.885 -3.631 1.00 97.31 73 LYS A C 1
ATOM 548 O O . LYS A 1 73 ? 3.221 5.832 -4.598 1.00 97.31 73 LYS A O 1
ATOM 553 N N . VAL A 1 74 ? 1.446 5.038 -3.455 1.00 96.50 74 VAL A N 1
ATOM 554 C CA . VAL A 1 74 ? 1.140 3.981 -4.426 1.00 96.50 74 VAL A CA 1
ATOM 555 C C . VAL A 1 74 ? 0.732 4.589 -5.766 1.00 96.50 74 VAL A C 1
ATOM 557 O O . VAL A 1 74 ? 1.236 4.150 -6.791 1.00 96.50 74 VAL A O 1
ATOM 560 N N . ASN A 1 75 ? -0.104 5.633 -5.773 1.00 96.00 75 ASN A N 1
ATOM 561 C CA . ASN A 1 75 ? -0.493 6.322 -7.008 1.00 96.00 75 ASN A CA 1
ATOM 562 C C . ASN A 1 75 ? 0.720 6.888 -7.754 1.00 96.00 75 ASN A C 1
ATOM 564 O O . ASN A 1 75 ? 0.883 6.606 -8.933 1.00 96.00 75 ASN A O 1
ATOM 568 N N . VAL A 1 76 ? 1.600 7.626 -7.068 1.00 96.00 76 VAL A N 1
ATOM 569 C CA . VAL A 1 76 ? 2.823 8.165 -7.693 1.00 96.00 76 VAL A CA 1
ATOM 570 C C . VAL A 1 76 ? 3.690 7.044 -8.269 1.00 96.00 76 VAL A C 1
ATOM 572 O O . VAL A 1 76 ? 4.151 7.147 -9.399 1.00 96.00 76 VAL A O 1
ATOM 575 N N . THR A 1 77 ? 3.869 5.960 -7.514 1.00 96.38 77 THR A N 1
ATOM 576 C CA . THR A 1 77 ? 4.673 4.806 -7.944 1.00 96.38 77 THR A CA 1
ATOM 577 C C . THR A 1 77 ? 4.059 4.106 -9.154 1.00 96.38 77 THR A C 1
ATOM 579 O O . THR A 1 77 ? 4.777 3.732 -10.069 1.00 96.38 77 THR A O 1
ATOM 582 N N . PHE A 1 78 ? 2.736 3.948 -9.184 1.00 95.06 78 PHE A N 1
ATOM 583 C CA . PHE A 1 78 ? 2.021 3.318 -10.292 1.00 95.06 78 PHE A CA 1
ATOM 584 C C . PHE A 1 78 ? 2.116 4.133 -11.585 1.00 95.06 78 PHE A C 1
ATOM 586 O O . PHE A 1 78 ? 2.356 3.569 -12.650 1.00 95.06 78 PHE A O 1
ATOM 593 N N . GLU A 1 79 ? 1.955 5.455 -11.499 1.00 94.50 79 GLU A N 1
ATOM 594 C CA . GLU A 1 79 ? 2.096 6.339 -12.659 1.00 94.50 79 GLU A CA 1
ATOM 595 C C . GLU A 1 79 ? 3.535 6.346 -13.195 1.00 94.50 79 GLU A C 1
ATOM 597 O O . GLU A 1 79 ? 3.743 6.201 -14.399 1.00 94.50 79 GLU A O 1
ATOM 602 N N . ASP A 1 80 ? 4.532 6.432 -12.309 1.00 94.50 80 ASP A N 1
ATOM 603 C CA . ASP A 1 80 ? 5.950 6.371 -12.688 1.00 94.50 80 ASP A CA 1
ATOM 604 C C . ASP A 1 80 ? 6.318 5.007 -13.297 1.00 94.50 80 ASP A C 1
ATOM 606 O O . ASP A 1 80 ? 7.008 4.948 -14.312 1.00 94.50 80 ASP A O 1
ATOM 610 N N . PHE A 1 81 ? 5.780 3.909 -12.753 1.00 94.19 81 PHE A N 1
ATOM 611 C CA . PHE A 1 81 ? 5.978 2.561 -13.292 1.00 94.19 81 PHE A CA 1
ATOM 612 C C . PHE A 1 81 ? 5.430 2.426 -14.717 1.00 94.19 81 PHE A C 1
ATOM 614 O O . PHE A 1 81 ? 6.117 1.884 -15.582 1.00 94.19 81 PHE A O 1
ATOM 621 N N . LYS A 1 82 ? 4.222 2.942 -14.997 1.00 92.00 82 LYS A N 1
ATOM 622 C CA . LYS A 1 82 ? 3.648 2.916 -16.355 1.00 92.00 82 LYS A CA 1
ATOM 623 C C . LYS A 1 82 ? 4.565 3.598 -17.369 1.00 92.00 82 LYS A C 1
ATOM 625 O O . LYS A 1 82 ? 4.846 3.046 -18.433 1.00 92.00 82 LYS A O 1
ATOM 630 N N . ILE A 1 83 ? 5.063 4.779 -17.010 1.00 92.00 83 ILE A N 1
ATOM 631 C CA . ILE A 1 83 ? 5.934 5.578 -17.871 1.00 92.00 83 ILE A CA 1
ATOM 632 C C . ILE A 1 83 ? 7.296 4.895 -18.049 1.00 92.00 83 ILE A C 1
ATOM 634 O O . ILE A 1 83 ? 7.752 4.769 -19.182 1.00 92.00 83 ILE A O 1
ATOM 638 N N . SER A 1 84 ? 7.929 4.425 -16.970 1.00 91.44 84 SER A N 1
ATOM 639 C CA . SER A 1 84 ? 9.243 3.766 -17.037 1.00 91.44 84 SER A CA 1
ATOM 640 C C . SER A 1 84 ? 9.190 2.453 -17.831 1.00 91.44 84 SER A C 1
ATOM 642 O O . SER A 1 84 ? 10.032 2.235 -18.700 1.00 91.44 84 SER A O 1
ATOM 644 N N . ARG A 1 85 ? 8.185 1.595 -17.595 1.00 90.69 85 ARG A N 1
ATOM 645 C CA . ARG A 1 85 ? 8.148 0.241 -18.179 1.00 90.69 85 ARG A CA 1
ATOM 646 C C . ARG A 1 85 ? 7.481 0.154 -19.542 1.00 90.69 85 ARG A C 1
ATOM 648 O O . ARG A 1 85 ? 7.865 -0.691 -20.348 1.00 90.69 85 ARG A O 1
ATOM 655 N N . PHE A 1 86 ? 6.492 1.003 -19.807 1.00 89.38 86 PHE A N 1
ATOM 656 C CA . PHE A 1 86 ? 5.706 0.942 -21.043 1.00 89.38 86 PHE A CA 1
ATOM 657 C C . PHE A 1 86 ? 5.827 2.201 -21.904 1.00 89.38 86 PHE A C 1
ATOM 659 O O . PHE A 1 86 ? 5.358 2.198 -23.040 1.00 89.38 86 PHE A O 1
ATOM 666 N N . GLY A 1 87 ? 6.460 3.271 -21.405 1.00 88.19 87 GLY A N 1
ATOM 667 C CA . GLY A 1 87 ? 6.585 4.537 -22.134 1.00 88.19 87 GLY A CA 1
ATOM 668 C C . GLY A 1 87 ? 5.254 5.258 -22.358 1.00 88.19 87 GLY A C 1
ATOM 669 O O . GLY A 1 87 ? 5.201 6.194 -23.154 1.00 88.19 87 GLY A O 1
ATOM 670 N N . ASP A 1 88 ? 4.188 4.824 -21.683 1.00 85.25 88 ASP A N 1
ATOM 671 C CA . ASP A 1 88 ? 2.822 5.280 -21.917 1.00 85.25 88 ASP A CA 1
ATOM 672 C C . ASP A 1 88 ? 2.109 5.542 -20.575 1.00 85.25 88 ASP A C 1
ATOM 674 O O . ASP A 1 88 ? 1.854 4.600 -19.819 1.00 85.25 88 ASP A O 1
ATOM 678 N N . PRO A 1 89 ? 1.783 6.805 -20.242 1.00 84.88 89 PRO A N 1
ATOM 679 C CA . PRO A 1 89 ? 1.031 7.127 -19.032 1.00 84.88 89 PRO A CA 1
ATOM 680 C C . PRO A 1 89 ? -0.418 6.624 -19.085 1.00 84.88 89 PRO A C 1
ATOM 682 O O . PRO A 1 89 ? -1.012 6.400 -18.033 1.00 84.88 89 PRO A O 1
ATOM 685 N N . ASP A 1 90 ? -0.981 6.396 -20.271 1.00 84.38 90 ASP A N 1
ATOM 686 C CA . ASP A 1 90 ? -2.333 5.861 -20.454 1.00 84.38 90 ASP A CA 1
ATOM 687 C C . ASP A 1 90 ? -2.330 4.332 -20.590 1.00 84.38 90 ASP A C 1
ATOM 689 O O . ASP A 1 90 ? -3.377 3.727 -20.856 1.00 84.38 90 ASP A O 1
ATOM 693 N N . TYR A 1 91 ? -1.171 3.694 -20.357 1.00 81.81 91 TYR A N 1
ATOM 694 C CA . TYR A 1 91 ? -1.041 2.249 -20.433 1.00 81.81 91 TYR A CA 1
ATOM 695 C C . TYR A 1 91 ? -2.101 1.574 -19.566 1.00 81.81 91 TYR A C 1
ATOM 697 O O . TYR A 1 91 ? -2.155 1.709 -18.337 1.00 81.81 91 TYR A O 1
ATOM 705 N N . SER A 1 92 ? -2.937 0.805 -20.243 1.00 77.12 92 SER A N 1
ATOM 706 C CA . SER A 1 92 ? -3.888 -0.108 -19.648 1.00 77.12 92 SER A CA 1
ATOM 707 C C . SER A 1 92 ? -3.667 -1.464 -20.296 1.00 77.12 92 SER A C 1
ATOM 709 O O . SER A 1 92 ? -3.400 -1.554 -21.493 1.00 77.12 92 SER A O 1
ATOM 711 N N . HIS A 1 93 ? -3.761 -2.527 -19.504 1.00 67.50 93 HIS A N 1
ATOM 712 C CA . HIS A 1 93 ? -3.712 -3.892 -20.012 1.00 67.50 93 HIS A CA 1
ATOM 713 C C . HIS A 1 93 ? -5.145 -4.454 -20.037 1.00 67.50 93 HIS A C 1
ATOM 715 O O . HIS A 1 93 ? -5.554 -5.100 -19.074 1.00 67.50 93 HIS A O 1
ATOM 721 N N . PRO A 1 94 ? -5.954 -4.190 -21.085 1.00 52.31 94 PRO A N 1
ATOM 722 C CA . PRO A 1 94 ? -7.345 -4.648 -21.150 1.00 52.31 94 PRO A CA 1
ATOM 723 C C . PRO A 1 94 ? -7.491 -6.154 -21.441 1.00 52.31 94 PRO A C 1
ATOM 725 O O . PRO A 1 94 ? -8.617 -6.639 -21.493 1.00 52.31 94 PRO A O 1
ATOM 728 N N . GLY A 1 95 ? -6.389 -6.878 -21.688 1.00 49.47 95 GLY A N 1
ATOM 729 C CA . GLY A 1 95 ? -6.416 -8.204 -22.318 1.00 49.47 95 GLY A CA 1
ATOM 730 C C . GLY A 1 95 ? -6.299 -9.433 -21.415 1.00 49.47 95 GLY A C 1
ATOM 731 O O . GLY A 1 95 ? -6.923 -10.433 -21.730 1.00 49.47 95 GLY A O 1
ATOM 732 N N . ASP A 1 96 ? -5.556 -9.390 -20.309 1.00 43.66 96 ASP A N 1
ATOM 733 C CA . ASP A 1 96 ? -5.244 -10.592 -19.528 1.00 43.66 96 ASP A CA 1
ATOM 734 C C . ASP A 1 96 ? -5.172 -10.247 -18.039 1.00 43.66 96 ASP A C 1
ATOM 736 O O . ASP A 1 96 ? -4.219 -9.628 -17.561 1.00 43.66 96 ASP A O 1
ATOM 740 N N . GLU A 1 97 ? -6.192 -10.654 -17.288 1.00 52.59 97 GLU A N 1
ATOM 741 C CA . GLU A 1 97 ? -5.958 -11.042 -15.902 1.00 52.59 97 GLU A CA 1
ATOM 742 C C . GLU A 1 97 ? -4.998 -12.230 -15.962 1.00 52.59 97 GLU A C 1
ATOM 744 O O . GLU A 1 97 ? -5.320 -13.250 -16.570 1.00 52.59 97 GLU A O 1
ATOM 749 N N . VAL A 1 98 ? -3.801 -12.110 -15.387 1.00 53.31 98 VAL A N 1
ATOM 750 C CA . VAL A 1 98 ? -2.956 -13.289 -15.175 1.00 53.31 98 VAL A CA 1
ATOM 751 C C . VAL A 1 98 ? -3.741 -14.197 -14.219 1.00 53.31 98 VAL A C 1
ATOM 753 O O . VAL A 1 98 ? -3.989 -13.773 -13.087 1.00 53.31 98 VAL A O 1
ATOM 756 N N . PRO A 1 99 ? -4.188 -15.401 -14.632 1.00 44.09 99 PRO A N 1
ATOM 757 C CA . PRO A 1 99 ? -5.009 -16.244 -13.770 1.00 44.09 99 PRO A CA 1
ATOM 758 C C . PRO A 1 99 ? -4.265 -16.533 -12.463 1.00 44.09 99 PRO A C 1
ATOM 760 O O . PRO A 1 99 ? -3.135 -17.013 -12.493 1.00 44.09 99 PRO A O 1
ATOM 763 N N . GLY A 1 100 ? -4.879 -16.208 -11.323 1.00 49.94 100 GLY A N 1
ATOM 764 C CA . GLY A 1 100 ? -4.269 -16.370 -9.996 1.00 49.94 100 GLY A CA 1
ATOM 765 C C . GLY A 1 100 ? -3.473 -15.163 -9.480 1.00 49.94 100 GLY A C 1
ATOM 766 O O . GLY A 1 100 ? -3.091 -15.160 -8.313 1.00 49.94 100 GLY A O 1
ATOM 767 N N . LEU A 1 101 ? -3.273 -14.107 -10.277 1.00 55.31 101 LEU A N 1
ATOM 768 C CA . LEU A 1 101 ? -2.673 -12.853 -9.813 1.00 55.31 101 LEU A CA 1
ATOM 769 C C . LEU A 1 101 ? -3.757 -11.899 -9.304 1.00 55.31 101 LEU A C 1
ATOM 771 O O . LEU A 1 101 ? -4.041 -10.868 -9.907 1.00 55.31 101 LEU A O 1
ATOM 775 N N . MET A 1 102 ? -4.369 -12.266 -8.187 1.00 57.78 102 MET A N 1
ATOM 776 C CA . MET A 1 102 ? -5.179 -11.349 -7.397 1.00 57.78 102 MET A CA 1
ATOM 777 C C . MET A 1 102 ? -4.481 -11.219 -6.054 1.00 57.78 102 MET A C 1
ATOM 779 O O . MET A 1 102 ? -4.216 -12.227 -5.391 1.00 57.78 102 MET A O 1
ATOM 783 N N . LEU A 1 103 ? -4.140 -9.994 -5.645 1.00 60.00 103 LEU A N 1
ATOM 784 C CA . LEU A 1 103 ? -3.736 -9.804 -4.253 1.00 60.00 103 LEU A CA 1
ATOM 785 C C . LEU A 1 103 ? -4.883 -10.331 -3.378 1.00 60.00 103 LEU A C 1
ATOM 787 O O . LEU A 1 103 ? -6.031 -10.088 -3.708 1.00 60.00 103 LEU A O 1
ATOM 791 N N . PRO A 1 104 ? -4.646 -11.079 -2.295 1.00 57.94 104 PRO A N 1
ATOM 792 C CA . PRO A 1 104 ? -5.715 -11.355 -1.348 1.00 57.94 104 PRO A CA 1
ATOM 793 C C . PRO A 1 104 ? -6.081 -10.034 -0.680 1.00 57.94 104 PRO A C 1
ATOM 795 O O . PRO A 1 104 ? -5.183 -9.274 -0.310 1.00 57.94 104 PRO A O 1
ATOM 798 N N . GLY A 1 105 ? -7.364 -9.732 -0.495 1.00 59.47 105 GLY A N 1
ATOM 799 C CA . GLY A 1 105 ? -7.697 -8.485 0.170 1.00 59.47 105 GLY A CA 1
ATOM 800 C C . GLY A 1 105 ? -9.147 -8.147 0.392 1.00 59.47 105 GLY A C 1
ATOM 801 O O . GLY A 1 105 ? -10.023 -8.949 0.074 1.00 59.47 105 GLY A O 1
ATOM 802 N N . PRO A 1 106 ? -9.384 -6.965 0.991 1.00 54.41 106 PRO A N 1
ATOM 803 C CA . PRO A 1 106 ? -10.715 -6.458 1.265 1.00 54.41 106 PRO A CA 1
ATOM 804 C C . PRO A 1 106 ? -11.340 -5.972 -0.047 1.00 54.41 106 PRO A C 1
ATOM 806 O O . PRO A 1 106 ? -11.493 -4.776 -0.292 1.00 54.41 106 PRO A O 1
ATOM 809 N N . TYR A 1 107 ? -11.622 -6.899 -0.955 1.00 62.47 107 TYR A N 1
ATOM 810 C CA . TYR A 1 107 ? -12.476 -6.619 -2.099 1.00 62.47 107 TYR A CA 1
ATOM 811 C C . TYR A 1 107 ? -13.912 -6.526 -1.592 1.00 62.47 107 TYR A C 1
ATOM 813 O O . TYR A 1 107 ? -14.272 -7.182 -0.621 1.00 62.47 107 TYR A O 1
ATOM 821 N N . ASN A 1 108 ? -14.706 -5.659 -2.217 1.00 52.56 108 ASN A N 1
ATOM 822 C CA . ASN A 1 108 ? -16.013 -5.200 -1.727 1.00 52.56 108 ASN A CA 1
ATOM 823 C C . ASN A 1 108 ? -17.044 -6.300 -1.398 1.00 52.56 108 ASN A C 1
ATOM 825 O O . ASN A 1 108 ? -18.082 -5.990 -0.805 1.00 52.56 108 ASN A O 1
ATOM 829 N N . ASP A 1 109 ? -16.792 -7.554 -1.764 1.00 51.53 109 ASP A N 1
ATOM 830 C CA . ASP A 1 109 ? -17.688 -8.678 -1.534 1.00 51.53 109 ASP A CA 1
ATOM 831 C C . ASP A 1 109 ? -17.787 -8.968 -0.027 1.00 51.53 109 ASP A C 1
ATOM 833 O O . ASP A 1 109 ? -16.941 -9.626 0.572 1.00 51.53 109 ASP A O 1
ATOM 837 N N . GLY A 1 110 ? -18.833 -8.427 0.603 1.00 60.09 110 GLY A N 1
ATOM 838 C CA . GLY A 1 110 ? -19.086 -8.567 2.039 1.00 60.09 110 GLY A CA 1
ATOM 839 C C . GLY A 1 110 ? -18.630 -7.384 2.895 1.00 60.09 110 GLY A C 1
ATOM 840 O O . GLY A 1 110 ? -18.545 -7.532 4.113 1.00 60.09 110 GLY A O 1
ATOM 841 N N . PHE A 1 111 ? -18.388 -6.196 2.312 1.00 61.97 111 PHE A N 1
ATOM 842 C CA . PHE A 1 111 ? -17.920 -5.008 3.049 1.00 61.97 111 PHE A CA 1
ATOM 843 C C . PHE A 1 111 ? -18.711 -4.710 4.331 1.00 61.97 111 PHE A C 1
ATOM 845 O O . PHE A 1 111 ? -18.121 -4.231 5.291 1.00 61.97 111 PHE A O 1
ATOM 852 N N . PHE A 1 112 ? -20.021 -4.962 4.389 1.00 66.88 112 PHE A N 1
ATOM 853 C CA . PHE A 1 112 ? -20.834 -4.726 5.593 1.00 66.88 112 PHE A CA 1
ATOM 854 C C . PHE A 1 112 ? -20.905 -5.928 6.540 1.00 66.88 112 PHE A C 1
ATOM 856 O O . PHE A 1 112 ? -21.120 -5.736 7.733 1.00 66.88 112 PHE A O 1
ATOM 863 N N . ASP A 1 113 ? -20.661 -7.135 6.037 1.00 77.38 113 ASP A N 1
ATOM 864 C CA . ASP A 1 113 ? -20.861 -8.386 6.774 1.00 77.38 113 ASP A CA 1
ATOM 865 C C . ASP A 1 113 ? -19.600 -8.850 7.522 1.00 77.38 113 ASP A C 1
ATOM 867 O O . ASP A 1 113 ? -19.668 -9.751 8.356 1.00 77.38 113 ASP A O 1
ATOM 871 N N . MET A 1 114 ? -18.444 -8.230 7.258 1.00 83.00 114 MET A N 1
ATOM 872 C CA . MET A 1 114 ? -17.196 -8.535 7.964 1.00 83.00 114 MET A CA 1
ATOM 873 C C . MET A 1 114 ? -17.188 -7.964 9.389 1.00 83.00 114 MET A C 1
ATOM 875 O O . MET A 1 114 ? -17.462 -6.774 9.594 1.00 83.00 114 MET A O 1
ATOM 879 N N . ASP A 1 115 ? -16.786 -8.777 10.362 1.00 88.00 115 ASP A N 1
ATOM 880 C CA . ASP A 1 115 ? -16.445 -8.306 11.705 1.00 88.00 115 ASP A CA 1
ATOM 881 C C . ASP A 1 115 ? -15.077 -7.592 11.735 1.00 88.00 115 ASP A C 1
ATOM 883 O O . ASP A 1 115 ? -14.355 -7.528 10.736 1.00 88.00 115 ASP A O 1
ATOM 887 N N . ASP A 1 116 ? -14.741 -6.978 12.873 1.00 90.06 116 ASP A N 1
ATOM 888 C CA . ASP A 1 116 ? -13.521 -6.170 13.009 1.00 90.06 116 ASP A CA 1
ATOM 889 C C . ASP A 1 116 ? -12.248 -7.020 12.824 1.00 90.06 116 ASP A C 1
ATOM 891 O O . ASP A 1 116 ? -11.273 -6.558 12.226 1.00 90.06 116 ASP A O 1
ATOM 895 N N . GLU A 1 117 ? -12.272 -8.275 13.285 1.00 89.69 117 GLU A N 1
ATOM 896 C CA . GLU A 1 117 ? -11.161 -9.221 13.155 1.00 89.69 117 GLU A CA 1
ATOM 897 C C . GLU A 1 117 ? -10.923 -9.596 11.689 1.00 89.69 117 GLU A C 1
ATOM 899 O O . GLU A 1 117 ? -9.807 -9.453 11.182 1.00 89.69 117 GLU A O 1
ATOM 904 N N . ALA A 1 118 ? -11.972 -10.003 10.971 1.00 86.62 118 ALA A N 1
ATOM 905 C CA . ALA A 1 118 ? -11.894 -10.342 9.558 1.00 86.62 118 ALA A CA 1
ATOM 906 C C . ALA A 1 118 ? -11.427 -9.143 8.724 1.00 86.62 118 ALA A C 1
ATOM 908 O O . ALA A 1 118 ? -10.605 -9.314 7.820 1.00 86.62 118 ALA A O 1
ATOM 909 N N . ARG A 1 119 ? -11.897 -7.924 9.035 1.00 89.62 119 ARG A N 1
ATOM 910 C CA . ARG A 1 119 ? -11.463 -6.691 8.349 1.00 89.62 119 ARG A CA 1
ATOM 911 C C . ARG A 1 119 ? -9.969 -6.463 8.512 1.00 89.62 119 ARG A C 1
ATOM 913 O O . ARG A 1 119 ? -9.260 -6.311 7.518 1.00 89.62 119 ARG A O 1
ATOM 920 N N . LEU A 1 120 ? -9.479 -6.451 9.750 1.00 91.69 120 LEU A N 1
ATOM 921 C CA . LEU A 1 120 ? -8.067 -6.190 10.028 1.00 91.69 120 LEU A CA 1
ATOM 922 C C . LEU A 1 120 ? -7.164 -7.312 9.511 1.00 91.69 120 LEU A C 1
ATOM 924 O O . LEU A 1 120 ? -6.087 -7.030 8.986 1.00 91.69 120 LEU A O 1
ATOM 928 N N . SER A 1 121 ? -7.626 -8.561 9.574 1.00 87.56 121 SER A N 1
ATOM 929 C CA . SER A 1 121 ? -6.946 -9.723 8.999 1.00 87.56 121 SER A CA 1
ATOM 930 C C . SER A 1 121 ? -6.808 -9.624 7.477 1.00 87.56 121 SER A C 1
ATOM 932 O O . SER A 1 121 ? -5.714 -9.830 6.935 1.00 87.56 121 SER A O 1
ATOM 934 N N . ALA A 1 122 ? -7.882 -9.237 6.780 1.00 85.75 122 ALA A N 1
ATOM 935 C CA . ALA A 1 122 ? -7.869 -9.032 5.335 1.00 85.75 122 ALA A CA 1
ATOM 936 C C . ALA A 1 122 ? -6.918 -7.895 4.939 1.00 85.75 122 ALA A C 1
ATOM 938 O O . ALA A 1 122 ? -6.046 -8.106 4.095 1.00 85.75 122 ALA A O 1
ATOM 939 N N . ILE A 1 123 ? -7.023 -6.732 5.599 1.00 91.50 123 ILE A N 1
ATOM 940 C CA . ILE A 1 123 ? -6.124 -5.588 5.376 1.00 91.50 123 ILE A CA 1
ATOM 941 C C . ILE A 1 123 ? -4.669 -6.016 5.587 1.00 91.50 123 ILE A C 1
ATOM 943 O O . ILE A 1 123 ? -3.831 -5.833 4.705 1.00 91.50 123 ILE A O 1
ATOM 947 N N . TYR A 1 124 ? -4.356 -6.625 6.733 1.00 90.19 124 TYR A N 1
ATOM 948 C CA . TYR A 1 124 ? -2.998 -7.058 7.056 1.00 90.19 124 TYR A CA 1
ATOM 949 C C . TYR A 1 124 ? -2.428 -7.999 5.991 1.00 90.19 124 TYR A C 1
ATOM 951 O O . TYR A 1 124 ? -1.302 -7.808 5.523 1.00 90.19 124 TYR A O 1
ATOM 959 N N . SER A 1 125 ? -3.221 -8.988 5.575 1.00 84.94 125 SER A N 1
ATOM 960 C CA . SER A 1 125 ? -2.813 -9.990 4.593 1.00 84.94 125 SER A CA 1
ATOM 961 C C . SER A 1 125 ? -2.476 -9.358 3.242 1.00 84.94 125 SER A C 1
ATOM 963 O O . SER A 1 125 ? -1.399 -9.627 2.705 1.00 84.94 125 SER A O 1
ATOM 965 N N . SER A 1 126 ? -3.324 -8.456 2.733 1.00 85.75 126 SER A N 1
ATOM 966 C CA . SER A 1 126 ? -3.064 -7.718 1.486 1.00 85.75 126 SER A CA 1
ATOM 967 C C . SER A 1 126 ? -1.774 -6.928 1.540 1.00 85.75 126 SER A C 1
ATOM 969 O O . SER A 1 126 ? -0.940 -7.010 0.639 1.00 85.75 126 SER A O 1
ATOM 971 N N . MET A 1 127 ? -1.603 -6.158 2.617 1.00 91.69 127 MET A N 1
ATOM 972 C CA . MET A 1 127 ? -0.459 -5.272 2.784 1.00 91.69 127 MET A CA 1
ATOM 973 C C . MET A 1 127 ? 0.841 -6.074 2.879 1.00 91.69 127 MET A C 1
ATOM 975 O O . MET A 1 127 ? 1.870 -5.662 2.342 1.00 91.69 127 MET A O 1
ATOM 979 N N . TYR A 1 128 ? 0.803 -7.249 3.511 1.00 87.44 128 TYR A N 1
ATOM 980 C CA . TYR A 1 128 ? 1.965 -8.124 3.611 1.00 87.44 128 TYR A CA 1
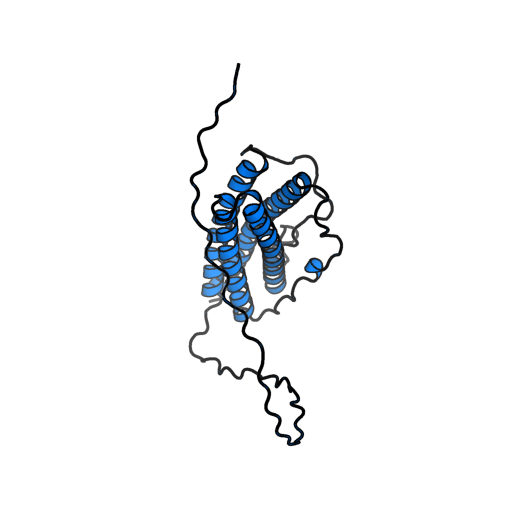ATOM 981 C C . TYR A 1 128 ? 2.383 -8.706 2.255 1.00 87.44 128 TYR A C 1
ATOM 983 O O . TYR A 1 128 ? 3.580 -8.747 1.955 1.00 87.44 128 TYR A O 1
ATOM 991 N N . VAL A 1 129 ? 1.417 -9.126 1.430 1.00 84.94 129 VAL A N 1
ATOM 992 C CA . VAL A 1 129 ? 1.681 -9.639 0.076 1.00 84.94 129 VAL A CA 1
ATOM 993 C C . VAL A 1 129 ? 2.189 -8.520 -0.833 1.00 84.94 129 VAL A C 1
ATOM 995 O O . VAL A 1 129 ? 3.239 -8.677 -1.455 1.00 84.94 129 VAL A O 1
ATOM 998 N N . ALA A 1 130 ? 1.530 -7.356 -0.837 1.00 89.81 130 ALA A N 1
ATOM 999 C CA . ALA A 1 130 ? 1.970 -6.190 -1.604 1.00 89.81 130 ALA A CA 1
ATOM 1000 C C . ALA A 1 130 ? 3.412 -5.785 -1.256 1.00 89.81 130 ALA A C 1
ATOM 1002 O O . ALA A 1 130 ? 4.213 -5.485 -2.140 1.00 89.81 130 ALA A O 1
ATOM 1003 N N . ARG A 1 131 ? 3.786 -5.852 0.030 1.00 90.81 131 ARG A N 1
ATOM 1004 C CA . ARG A 1 131 ? 5.147 -5.535 0.479 1.00 90.81 131 ARG A CA 1
ATOM 1005 C C . ARG A 1 131 ? 6.196 -6.427 -0.176 1.00 90.81 131 ARG A C 1
ATOM 1007 O O . ARG A 1 131 ? 7.260 -5.922 -0.516 1.00 90.81 131 ARG A O 1
ATOM 1014 N N . ARG A 1 132 ? 5.923 -7.725 -0.338 1.00 87.75 132 ARG A N 1
ATOM 1015 C CA . ARG A 1 132 ? 6.851 -8.653 -1.002 1.00 87.75 132 ARG A CA 1
ATOM 1016 C C . ARG A 1 132 ? 7.087 -8.240 -2.451 1.00 87.75 132 ARG A C 1
ATOM 1018 O O . ARG A 1 132 ? 8.237 -8.088 -2.841 1.00 87.75 132 ARG A O 1
ATOM 1025 N N . TYR A 1 133 ? 6.021 -8.007 -3.208 1.00 89.31 133 TYR A N 1
ATOM 1026 C CA . TYR A 1 133 ? 6.160 -7.601 -4.603 1.00 89.31 133 TYR A CA 1
ATOM 1027 C C . TYR A 1 133 ? 6.856 -6.247 -4.749 1.00 89.31 133 TYR A C 1
ATOM 1029 O O . TYR A 1 133 ? 7.686 -6.097 -5.632 1.00 89.31 133 TYR A O 1
ATOM 1037 N N . LEU A 1 134 ? 6.618 -5.286 -3.848 1.00 93.31 134 LEU A N 1
ATOM 1038 C CA . LEU A 1 134 ? 7.371 -4.026 -3.860 1.00 93.31 134 LEU A CA 1
ATOM 1039 C C . LEU A 1 134 ? 8.875 -4.226 -3.629 1.00 93.31 134 LEU A C 1
ATOM 1041 O O . LEU A 1 134 ? 9.664 -3.496 -4.217 1.00 93.31 134 LEU A O 1
ATOM 1045 N N . TYR A 1 135 ? 9.283 -5.190 -2.792 1.00 91.12 135 TYR A N 1
ATOM 1046 C CA . TYR A 1 135 ? 10.701 -5.540 -2.646 1.00 91.12 135 TYR A CA 1
ATOM 1047 C C . TYR A 1 135 ? 11.282 -6.114 -3.942 1.00 91.12 135 TYR A C 1
ATOM 1049 O O . TYR A 1 135 ? 12.394 -5.749 -4.310 1.00 91.12 135 TYR A O 1
ATOM 1057 N N . GLU A 1 136 ? 10.543 -6.999 -4.614 1.00 89.50 136 GLU A N 1
ATOM 1058 C CA . GLU A 1 136 ? 10.961 -7.590 -5.892 1.00 89.50 136 GLU A CA 1
ATOM 1059 C C . GLU A 1 136 ? 11.073 -6.506 -6.980 1.00 89.50 136 GLU A C 1
ATOM 1061 O O . GLU A 1 136 ? 12.119 -6.379 -7.607 1.00 89.50 136 GLU A O 1
ATOM 1066 N N . MET A 1 137 ? 10.067 -5.636 -7.110 1.00 92.25 137 MET A N 1
ATOM 1067 C CA . MET A 1 137 ? 10.078 -4.505 -8.047 1.00 92.25 137 MET A CA 1
ATOM 1068 C C . MET A 1 137 ? 11.211 -3.510 -7.770 1.00 92.25 137 MET A C 1
ATOM 1070 O O . MET A 1 137 ? 11.830 -3.012 -8.705 1.00 92.25 137 MET A O 1
ATOM 1074 N N . GLU A 1 138 ? 11.473 -3.177 -6.497 1.00 92.81 138 GLU A N 1
ATOM 1075 C CA . GLU A 1 138 ? 12.576 -2.279 -6.117 1.00 92.81 138 GLU A CA 1
ATOM 1076 C C . GLU A 1 138 ? 13.917 -2.886 -6.521 1.00 92.81 138 GLU A C 1
ATOM 1078 O O . GLU A 1 138 ? 14.759 -2.194 -7.089 1.00 92.81 138 GLU A O 1
ATOM 1083 N N . TRP A 1 139 ? 14.103 -4.178 -6.254 1.00 90.31 139 TRP A N 1
ATOM 1084 C CA . TRP A 1 139 ? 15.312 -4.896 -6.631 1.00 90.31 139 TRP A CA 1
ATOM 1085 C C . TRP A 1 139 ? 15.518 -4.895 -8.149 1.00 90.31 139 TRP A C 1
ATOM 1087 O O . TRP A 1 139 ? 16.610 -4.562 -8.609 1.00 90.31 139 TRP A O 1
ATOM 1097 N N . ASP A 1 140 ? 14.471 -5.190 -8.920 1.00 89.38 140 ASP A N 1
ATOM 1098 C CA . ASP A 1 140 ? 14.524 -5.205 -10.385 1.00 89.38 140 ASP A CA 1
ATOM 1099 C C . ASP A 1 140 ? 14.803 -3.806 -10.958 1.00 89.38 140 ASP A C 1
ATOM 1101 O O . ASP A 1 140 ? 15.714 -3.638 -11.770 1.00 89.38 140 ASP A O 1
ATOM 1105 N N . ALA A 1 141 ? 14.129 -2.765 -10.456 1.00 90.12 141 ALA A N 1
ATOM 1106 C CA . ALA A 1 141 ? 14.392 -1.383 -10.862 1.00 90.12 141 ALA A CA 1
ATOM 1107 C C . ALA A 1 141 ? 15.843 -0.956 -10.564 1.00 90.12 141 ALA A C 1
ATOM 1109 O O . ALA A 1 141 ? 16.482 -0.297 -11.383 1.00 90.12 141 ALA A O 1
ATOM 1110 N N . VAL A 1 142 ? 16.395 -1.362 -9.415 1.00 91.25 142 VAL A N 1
ATOM 1111 C CA . VAL A 1 142 ? 17.795 -1.088 -9.058 1.00 91.25 142 VAL A CA 1
ATOM 1112 C C . VAL A 1 142 ? 18.771 -1.841 -9.962 1.00 91.25 142 VA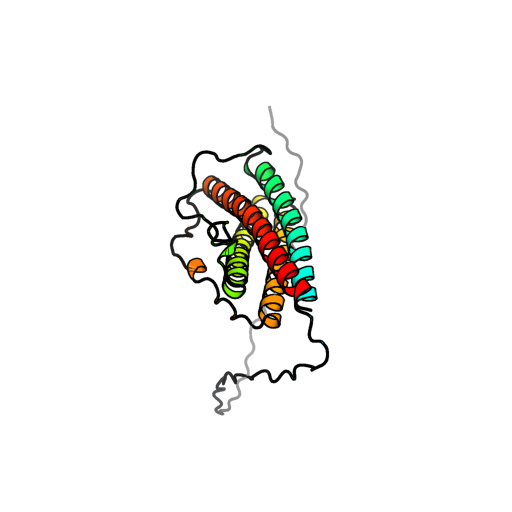L A C 1
ATOM 1114 O O . VAL A 1 142 ? 19.818 -1.290 -10.303 1.00 91.25 142 VAL A O 1
ATOM 1117 N N . LEU A 1 143 ? 18.465 -3.083 -10.342 1.00 88.44 143 LEU A N 1
ATOM 1118 C CA . LEU A 1 143 ? 19.314 -3.865 -11.242 1.00 88.44 143 LEU A CA 1
ATOM 1119 C C . LEU A 1 143 ? 19.335 -3.299 -12.664 1.00 88.44 143 LEU A C 1
ATOM 1121 O O . LEU A 1 143 ? 20.391 -3.287 -13.297 1.00 88.44 143 LEU A O 1
ATOM 1125 N N . GLU A 1 144 ? 18.189 -2.844 -13.160 1.00 87.38 144 GLU A N 1
ATOM 1126 C CA . GLU A 1 144 ? 18.026 -2.403 -14.546 1.00 87.38 144 GLU A CA 1
ATOM 1127 C C . GLU A 1 144 ? 18.408 -0.933 -14.754 1.00 87.38 144 GLU A C 1
ATOM 1129 O O . GLU A 1 144 ? 19.070 -0.594 -15.735 1.00 87.38 144 GLU A O 1
ATOM 1134 N N . GLU A 1 145 ? 18.020 -0.056 -13.826 1.00 86.12 145 GLU A N 1
ATOM 1135 C CA . GLU A 1 145 ? 18.159 1.400 -13.962 1.00 86.12 145 GLU A CA 1
ATOM 1136 C C . GLU A 1 145 ? 19.134 2.013 -12.937 1.00 86.12 145 GLU A C 1
ATOM 1138 O O . GLU A 1 145 ? 19.503 3.187 -13.037 1.00 86.12 145 GLU A O 1
ATOM 1143 N N . GLY A 1 146 ? 19.587 1.228 -11.955 1.00 80.75 146 GLY A N 1
ATOM 1144 C CA . GLY A 1 146 ? 20.436 1.685 -10.856 1.00 80.75 146 GLY A CA 1
ATOM 1145 C C . GLY A 1 146 ? 19.657 2.289 -9.681 1.00 80.75 146 GLY A C 1
ATOM 1146 O O . GLY A 1 146 ? 18.481 2.629 -9.762 1.00 80.75 146 GLY A O 1
ATOM 1147 N N . THR A 1 147 ? 20.341 2.492 -8.553 1.00 74.38 147 THR A N 1
ATOM 1148 C CA . THR A 1 147 ? 19.749 3.024 -7.304 1.00 74.38 147 THR A CA 1
ATOM 1149 C C . THR A 1 147 ? 19.276 4.477 -7.381 1.00 74.38 147 THR A C 1
ATOM 1151 O O . THR A 1 147 ? 18.623 4.963 -6.459 1.00 74.38 147 THR A O 1
ATOM 1154 N N . HIS A 1 148 ? 19.629 5.192 -8.448 1.00 77.56 148 HIS A N 1
ATOM 1155 C CA . HIS A 1 148 ? 19.301 6.603 -8.638 1.00 77.56 148 HIS A CA 1
ATOM 1156 C C . HIS A 1 148 ? 18.094 6.829 -9.553 1.00 77.56 148 HIS A C 1
ATOM 1158 O O . HIS A 1 148 ? 17.755 7.987 -9.805 1.00 77.56 148 HIS A O 1
ATOM 1164 N N . SER A 1 149 ? 17.456 5.768 -10.059 1.00 89.00 149 SER A N 1
ATOM 1165 C CA . SER A 1 149 ? 16.272 5.932 -10.897 1.00 89.00 149 SER A CA 1
ATOM 1166 C C . SER A 1 149 ? 15.087 6.479 -10.096 1.00 89.00 149 SER A C 1
ATOM 1168 O O . SER A 1 149 ? 14.953 6.237 -8.889 1.00 89.00 149 SER A O 1
ATOM 1170 N N . SER A 1 150 ? 14.223 7.256 -10.762 1.00 90.88 150 SER A N 1
ATOM 1171 C CA . SER A 1 150 ? 12.997 7.779 -10.144 1.00 90.88 150 SER A CA 1
ATOM 1172 C C . SER A 1 150 ? 12.109 6.641 -9.653 1.00 90.88 150 SER A C 1
ATOM 1174 O O . SER A 1 150 ? 11.588 6.714 -8.537 1.00 90.88 150 SER A O 1
ATOM 1176 N N . LEU A 1 151 ? 12.034 5.561 -10.435 1.00 93.19 151 LEU A N 1
ATOM 1177 C CA . LEU A 1 151 ? 11.226 4.394 -10.125 1.00 93.19 151 LEU A CA 1
ATOM 1178 C C . LEU A 1 151 ? 11.719 3.685 -8.861 1.00 93.19 151 LEU A C 1
ATOM 1180 O O . LEU A 1 151 ? 10.924 3.450 -7.949 1.00 93.19 151 LEU A O 1
ATOM 1184 N N . ALA A 1 152 ? 13.024 3.419 -8.747 1.00 93.56 152 ALA A N 1
ATOM 1185 C CA . ALA A 1 152 ? 13.602 2.802 -7.553 1.00 93.56 152 ALA A CA 1
ATOM 1186 C C . ALA A 1 152 ? 13.362 3.660 -6.294 1.00 93.56 152 ALA A C 1
ATOM 1188 O O . ALA A 1 152 ? 12.993 3.142 -5.233 1.00 93.56 152 ALA A O 1
ATOM 1189 N N . ALA A 1 153 ? 13.498 4.987 -6.407 1.00 94.19 153 ALA A N 1
ATOM 1190 C CA . ALA A 1 153 ? 13.234 5.909 -5.303 1.00 94.19 153 ALA A CA 1
ATOM 1191 C C . ALA A 1 153 ? 11.748 5.928 -4.890 1.00 94.19 153 ALA A C 1
ATOM 1193 O O . ALA A 1 153 ? 11.435 5.922 -3.693 1.00 94.19 153 ALA A O 1
ATOM 1194 N N . ASN A 1 154 ? 10.831 5.914 -5.861 1.00 96.38 154 ASN A N 1
ATOM 1195 C CA . ASN A 1 154 ? 9.389 5.881 -5.617 1.00 96.38 154 ASN A CA 1
ATOM 1196 C C . ASN A 1 154 ? 8.945 4.553 -4.990 1.00 96.38 154 ASN A C 1
ATOM 1198 O O . ASN A 1 154 ? 8.238 4.575 -3.979 1.00 96.38 154 ASN A O 1
ATOM 1202 N N . LEU A 1 155 ? 9.437 3.418 -5.498 1.00 96.19 155 LEU A N 1
ATOM 1203 C CA . LEU A 1 155 ? 9.210 2.087 -4.922 1.00 96.19 155 LEU A CA 1
ATOM 1204 C C . LEU A 1 155 ? 9.705 2.010 -3.473 1.00 96.19 155 LEU A C 1
ATOM 1206 O O . LEU A 1 155 ? 8.949 1.606 -2.587 1.00 96.19 155 LEU A O 1
ATOM 1210 N N . THR A 1 156 ? 10.918 2.501 -3.201 1.00 95.38 156 THR A N 1
ATOM 1211 C CA . THR A 1 156 ? 11.481 2.564 -1.840 1.00 95.38 156 THR A CA 1
ATOM 1212 C C . THR A 1 156 ? 10.592 3.390 -0.904 1.00 95.38 156 THR A C 1
ATOM 1214 O O . THR A 1 156 ? 10.247 2.957 0.201 1.00 95.38 156 THR A O 1
ATOM 1217 N N . ALA A 1 157 ? 10.184 4.590 -1.333 1.00 96.00 157 ALA A N 1
ATOM 1218 C CA . ALA A 1 157 ? 9.331 5.469 -0.536 1.00 96.00 157 ALA A CA 1
ATOM 1219 C C . ALA A 1 157 ? 7.945 4.855 -0.280 1.00 96.00 157 ALA A C 1
ATOM 1221 O O . ALA A 1 157 ? 7.418 4.947 0.833 1.00 96.00 157 ALA A O 1
ATOM 1222 N N . CYS A 1 158 ? 7.368 4.210 -1.294 1.00 97.56 158 CYS A N 1
ATOM 1223 C CA . CYS A 1 158 ? 6.107 3.487 -1.204 1.00 97.56 158 CYS A CA 1
ATOM 1224 C C . CYS A 1 158 ? 6.199 2.328 -0.205 1.00 97.56 158 CYS A C 1
ATOM 1226 O O . CYS A 1 158 ? 5.377 2.228 0.708 1.00 97.56 158 CYS A O 1
ATOM 1228 N N . ARG A 1 159 ? 7.259 1.518 -0.289 1.00 96.25 159 ARG A N 1
ATOM 1229 C CA . ARG A 1 159 ? 7.518 0.406 0.630 1.00 96.25 159 ARG A CA 1
ATOM 1230 C C . ARG A 1 159 ? 7.689 0.866 2.077 1.00 96.25 159 ARG A C 1
ATOM 1232 O O . ARG A 1 159 ? 7.132 0.246 2.982 1.00 96.25 159 ARG A O 1
ATOM 1239 N N . HIS A 1 160 ? 8.427 1.947 2.323 1.00 96.69 160 HIS A N 1
ATOM 1240 C CA . HIS A 1 160 ? 8.570 2.504 3.674 1.00 96.69 160 HIS A CA 1
ATOM 1241 C C . HIS A 1 160 ? 7.227 2.982 4.245 1.00 96.69 160 HIS A C 1
ATOM 1243 O O . HIS A 1 160 ? 6.917 2.733 5.416 1.00 96.69 160 HIS A O 1
ATOM 1249 N N . GLN A 1 161 ? 6.396 3.617 3.416 1.00 97.88 161 GLN A N 1
ATOM 1250 C CA . GLN A 1 161 ? 5.058 4.032 3.824 1.00 97.88 161 GLN A CA 1
ATOM 1251 C C . GLN A 1 161 ? 4.144 2.824 4.090 1.00 97.88 161 GLN A C 1
ATOM 1253 O O . GLN A 1 161 ? 3.408 2.824 5.076 1.00 97.88 161 GLN A O 1
ATOM 1258 N N . LEU A 1 162 ? 4.238 1.765 3.280 1.00 97.69 162 LEU A N 1
ATOM 1259 C CA . LEU A 1 162 ? 3.516 0.509 3.492 1.00 97.69 162 LEU A CA 1
ATOM 1260 C C . LEU A 1 162 ? 3.934 -0.168 4.800 1.00 97.69 162 LEU A C 1
ATOM 1262 O O . LEU A 1 162 ? 3.086 -0.623 5.559 1.00 97.69 162 LEU A O 1
ATOM 1266 N N . GLN A 1 163 ? 5.231 -0.189 5.110 1.00 96.88 163 GLN A N 1
ATOM 1267 C CA . GLN A 1 163 ? 5.716 -0.727 6.380 1.00 96.88 163 GLN A CA 1
ATOM 1268 C C . GLN A 1 163 ? 5.164 0.059 7.576 1.00 96.88 163 GLN A C 1
ATOM 1270 O O . GLN A 1 163 ? 4.791 -0.541 8.583 1.00 96.88 163 GLN A O 1
ATOM 1275 N N . THR A 1 164 ? 5.072 1.383 7.452 1.00 97.56 164 THR A N 1
ATOM 1276 C CA . THR A 1 164 ? 4.444 2.242 8.466 1.00 97.56 164 THR A CA 1
ATOM 1277 C C . THR A 1 164 ? 2.963 1.898 8.638 1.00 97.56 164 THR A C 1
ATOM 1279 O O . THR A 1 164 ? 2.481 1.805 9.765 1.00 97.56 164 THR A O 1
ATOM 1282 N N . PHE A 1 165 ? 2.252 1.644 7.537 1.00 97.88 165 PHE A N 1
ATOM 1283 C CA . PHE A 1 165 ? 0.851 1.226 7.568 1.00 97.88 165 PHE A CA 1
ATOM 1284 C C . PHE A 1 165 ? 0.656 -0.139 8.228 1.00 97.88 165 PHE A C 1
ATOM 1286 O O . PHE A 1 165 ? -0.159 -0.253 9.136 1.00 97.88 165 PHE A O 1
ATOM 1293 N N . ILE A 1 166 ? 1.457 -1.146 7.871 1.00 95.56 166 ILE A N 1
ATOM 1294 C CA . ILE A 1 166 ? 1.414 -2.473 8.507 1.00 95.56 166 ILE A CA 1
ATOM 1295 C C . ILE A 1 166 ? 1.628 -2.363 10.022 1.00 95.56 166 ILE A C 1
ATOM 1297 O O . ILE A 1 166 ? 0.925 -3.012 10.793 1.00 95.56 166 ILE A O 1
ATOM 1301 N N . THR A 1 167 ? 2.570 -1.526 10.465 1.00 95.56 167 THR A N 1
ATOM 1302 C CA . THR A 1 167 ? 2.785 -1.281 11.897 1.00 95.56 167 THR A CA 1
ATOM 1303 C C . THR A 1 167 ? 1.554 -0.658 12.556 1.00 95.56 167 THR A C 1
ATOM 1305 O O . THR A 1 167 ? 1.160 -1.108 13.627 1.00 95.56 167 THR A O 1
ATOM 1308 N N . ALA A 1 168 ? 0.913 0.326 11.921 1.00 96.44 168 ALA A N 1
ATOM 1309 C CA . ALA A 1 168 ? -0.310 0.934 12.447 1.00 96.44 168 ALA A CA 1
ATOM 1310 C C . ALA A 1 168 ? -1.473 -0.067 12.548 1.00 96.44 168 ALA A C 1
ATOM 1312 O O . ALA A 1 168 ? -2.216 -0.050 13.529 1.00 96.44 168 ALA A O 1
ATOM 1313 N N . ILE A 1 169 ? -1.594 -0.982 11.581 1.00 95.94 169 ILE A N 1
ATOM 1314 C CA . ILE A 1 169 ? -2.576 -2.071 11.632 1.00 95.94 169 ILE A CA 1
ATOM 1315 C C . ILE A 1 169 ? -2.286 -3.021 12.797 1.00 95.94 169 ILE A C 1
ATOM 1317 O O . ILE A 1 169 ? -3.208 -3.335 13.537 1.00 95.94 169 ILE A O 1
ATOM 1321 N N . ASN A 1 170 ? -1.030 -3.417 13.028 1.00 93.69 170 ASN A N 1
ATOM 1322 C CA . ASN A 1 170 ? -0.681 -4.252 14.188 1.00 93.69 170 ASN A CA 1
ATOM 1323 C C . ASN A 1 170 ? -1.059 -3.586 15.515 1.00 93.69 170 ASN A C 1
ATOM 1325 O O . ASN A 1 170 ? -1.662 -4.228 16.365 1.00 93.69 170 ASN A O 1
ATOM 1329 N N . VAL A 1 171 ? -0.763 -2.290 15.665 1.00 94.62 171 VAL A N 1
ATOM 1330 C CA . VAL A 1 171 ? -1.155 -1.523 16.859 1.00 94.62 171 VAL A CA 1
ATOM 1331 C C . VAL A 1 171 ? -2.678 -1.482 17.012 1.00 94.62 171 VAL A C 1
ATOM 1333 O O . VAL A 1 171 ? -3.195 -1.624 18.114 1.00 94.62 171 VAL A O 1
ATOM 1336 N N . THR A 1 172 ? -3.408 -1.327 15.905 1.00 95.06 172 THR A N 1
ATOM 1337 C CA . THR A 1 172 ? -4.879 -1.350 15.910 1.00 95.06 172 THR A CA 1
ATOM 1338 C C . THR A 1 172 ? -5.415 -2.716 16.342 1.00 95.06 172 THR A C 1
ATOM 1340 O O . THR A 1 172 ? -6.338 -2.774 17.149 1.00 95.06 172 THR A O 1
ATOM 1343 N N . ILE A 1 173 ? -4.819 -3.807 15.850 1.00 92.88 173 ILE A N 1
ATOM 1344 C CA . ILE A 1 173 ? -5.153 -5.186 16.234 1.00 92.88 173 ILE A CA 1
ATOM 1345 C C . ILE A 1 173 ? -4.948 -5.382 17.742 1.00 92.88 173 ILE A C 1
ATOM 1347 O O . ILE A 1 173 ? -5.859 -5.855 18.419 1.00 92.88 173 ILE A O 1
ATOM 1351 N N . ASP A 1 174 ? -3.803 -4.941 18.273 1.00 92.06 174 ASP A N 1
ATOM 1352 C CA . ASP A 1 174 ? -3.479 -5.034 19.702 1.00 92.06 174 ASP A CA 1
ATOM 1353 C C . ASP A 1 174 ? -4.472 -4.249 20.580 1.00 92.06 174 ASP A C 1
ATOM 1355 O O . ASP A 1 174 ? -4.920 -4.738 21.614 1.00 92.06 174 ASP A O 1
ATOM 1359 N N . VAL A 1 175 ? -4.843 -3.030 20.174 1.00 93.06 175 VAL A N 1
ATOM 1360 C CA . VAL A 1 175 ? -5.732 -2.142 20.951 1.00 93.06 175 VAL A CA 1
ATOM 1361 C C . VAL A 1 175 ? -7.200 -2.564 20.880 1.00 93.06 175 VAL A C 1
ATOM 1363 O O . VAL A 1 175 ? -7.959 -2.351 21.829 1.00 93.06 175 VAL A O 1
ATOM 1366 N N . LEU A 1 176 ? -7.621 -3.163 19.767 1.00 91.06 176 LEU A N 1
ATOM 1367 C CA . LEU A 1 176 ? -8.963 -3.727 19.629 1.00 91.06 176 LEU A CA 1
ATOM 1368 C C . LEU A 1 176 ? -9.093 -5.133 20.226 1.00 91.06 176 LEU A C 1
ATOM 1370 O O . LEU A 1 176 ? -10.218 -5.626 20.292 1.00 91.06 176 LEU A O 1
ATOM 1374 N N . ASP A 1 177 ? -7.990 -5.723 20.700 1.00 89.44 177 ASP A N 1
ATOM 1375 C CA . ASP A 1 177 ? -7.919 -7.078 21.268 1.00 89.44 177 ASP A CA 1
ATOM 1376 C C . ASP A 1 177 ? -8.475 -8.144 20.305 1.00 89.44 177 ASP A C 1
ATOM 1378 O O . ASP A 1 177 ? -9.179 -9.075 20.694 1.00 89.44 177 ASP A O 1
ATOM 1382 N N . VAL A 1 178 ? -8.190 -7.976 19.009 1.00 88.25 178 VAL A N 1
ATOM 1383 C CA . VAL A 1 178 ? -8.545 -8.954 17.971 1.00 88.25 178 VAL A CA 1
ATOM 1384 C C . VAL A 1 178 ? -7.400 -9.942 17.761 1.00 88.25 178 VAL A C 1
ATOM 1386 O O . VAL A 1 178 ? -6.225 -9.626 17.968 1.00 88.25 178 VAL A O 1
ATOM 1389 N N . GLN A 1 179 ? -7.723 -11.161 17.326 1.00 85.06 179 GLN A N 1
ATOM 1390 C CA . GLN A 1 179 ? -6.697 -12.165 17.078 1.00 85.06 179 GLN A CA 1
ATOM 1391 C C . GLN A 1 179 ? -5.761 -11.716 15.944 1.00 85.06 179 GLN A C 1
ATOM 1393 O O . GLN A 1 179 ? -6.200 -11.364 14.849 1.00 85.06 179 GLN A O 1
ATOM 1398 N N . HIS A 1 180 ? -4.447 -11.766 16.194 1.00 77.75 180 HIS A N 1
ATOM 1399 C CA . HIS A 1 180 ? -3.463 -11.465 15.154 1.00 77.75 180 HIS A CA 1
ATOM 1400 C C . HIS A 1 180 ? -3.598 -12.451 13.989 1.00 77.75 180 HIS A C 1
ATOM 1402 O O . HIS A 1 180 ? -3.512 -13.668 14.209 1.00 77.75 180 HIS A O 1
ATOM 1408 N N . PRO A 1 181 ? -3.738 -11.958 12.747 1.00 75.62 181 PRO A N 1
ATOM 1409 C CA . PRO A 1 181 ? -3.696 -12.817 11.582 1.00 75.62 181 PRO A CA 1
ATOM 1410 C C . PRO A 1 181 ? -2.328 -13.499 11.514 1.00 75.62 181 PRO A C 1
ATOM 1412 O O . PRO A 1 181 ? -1.273 -12.868 11.635 1.00 75.62 181 PRO A O 1
ATOM 1415 N N . GLY A 1 182 ? -2.332 -14.818 11.310 1.00 66.88 182 GLY A N 1
ATOM 1416 C CA . GLY A 1 182 ? -1.109 -15.533 10.962 1.00 66.88 182 GLY A CA 1
ATOM 1417 C C . GLY A 1 182 ? -0.492 -14.941 9.692 1.00 66.88 182 GLY A C 1
ATOM 1418 O O . GLY A 1 182 ? -1.184 -14.341 8.869 1.00 66.88 182 GLY A O 1
ATOM 1419 N N . ARG A 1 183 ? 0.822 -15.122 9.493 1.00 62.31 183 ARG A N 1
ATOM 1420 C CA . ARG A 1 183 ? 1.434 -14.756 8.206 1.00 62.31 183 ARG A CA 1
ATOM 1421 C C . ARG A 1 183 ? 0.688 -15.495 7.086 1.00 62.31 183 ARG A C 1
ATOM 1423 O O . ARG A 1 183 ? 0.564 -16.716 7.204 1.00 62.31 183 ARG A O 1
ATOM 1430 N N . PRO A 1 184 ? 0.221 -14.807 6.026 1.00 60.69 184 PRO A N 1
ATOM 1431 C CA . PRO A 1 184 ? -0.524 -15.458 4.957 1.00 60.69 184 PRO A CA 1
ATOM 1432 C C . PRO A 1 184 ? 0.278 -16.634 4.389 1.00 60.69 184 PRO A C 1
ATOM 1434 O O . PRO A 1 184 ? 1.414 -16.456 3.943 1.00 60.69 184 PRO A O 1
ATOM 1437 N N . SER A 1 185 ? -0.295 -17.840 4.409 1.00 49.53 185 SER A N 1
ATOM 1438 C CA . SER A 1 185 ? 0.347 -19.051 3.875 1.00 49.53 185 SER A CA 1
ATOM 1439 C C . SER A 1 185 ? 0.530 -19.002 2.355 1.00 49.53 185 SER A C 1
ATOM 1441 O O . SER A 1 185 ? 1.415 -19.671 1.833 1.00 49.53 185 SER A O 1
ATOM 1443 N N . TYR A 1 186 ? -0.235 -18.150 1.661 1.00 49.12 186 TYR A N 1
ATOM 1444 C CA . TYR A 1 186 ? -0.143 -17.895 0.215 1.00 49.12 186 TYR A CA 1
ATOM 1445 C C . TYR A 1 186 ? 1.223 -17.350 -0.234 1.00 49.12 186 TYR A C 1
ATOM 1447 O O . TYR A 1 186 ? 1.572 -17.405 -1.407 1.00 49.12 186 TYR A O 1
ATOM 1455 N N . VAL A 1 187 ? 2.059 -16.885 0.701 1.00 46.16 187 VAL A N 1
ATOM 1456 C CA . VAL A 1 187 ? 3.455 -16.507 0.422 1.00 46.16 187 VAL A CA 1
ATOM 1457 C C . VAL A 1 187 ? 4.315 -17.737 0.042 1.00 46.16 187 VAL A C 1
ATOM 1459 O O . VAL A 1 187 ? 5.427 -17.568 -0.457 1.00 46.16 187 VAL A O 1
ATOM 1462 N N . MET A 1 188 ? 3.806 -18.962 0.227 1.00 37.69 188 MET A N 1
ATOM 1463 C CA . MET A 1 188 ? 4.466 -20.225 -0.130 1.00 37.69 188 MET A CA 1
ATOM 1464 C C . MET A 1 188 ? 3.808 -20.992 -1.288 1.00 37.69 188 MET A C 1
ATOM 1466 O O . MET A 1 188 ? 4.101 -22.177 -1.449 1.00 37.69 188 MET A O 1
ATOM 1470 N N . GLU A 1 189 ? 2.941 -20.377 -2.099 1.00 41.72 189 GLU A N 1
ATOM 1471 C CA . GLU A 1 189 ? 2.446 -21.090 -3.281 1.00 41.72 189 GLU A CA 1
ATOM 1472 C C . GLU A 1 189 ? 3.563 -21.246 -4.338 1.00 41.72 189 GLU A C 1
ATOM 1474 O O . GLU A 1 189 ? 4.221 -20.260 -4.687 1.00 41.72 189 GLU A O 1
ATOM 1479 N N . PRO A 1 190 ? 3.798 -22.473 -4.852 1.00 38.97 190 PRO A N 1
ATOM 1480 C CA . PRO A 1 190 ? 4.770 -22.764 -5.916 1.00 38.97 190 PRO A CA 1
ATOM 1481 C C . PRO A 1 190 ? 4.531 -21.991 -7.224 1.00 38.97 190 PRO A C 1
ATOM 1483 O O . PRO A 1 190 ? 5.400 -21.988 -8.096 1.00 38.97 190 PRO A O 1
ATOM 1486 N N . ASP A 1 191 ? 3.375 -21.338 -7.340 1.00 42.62 191 ASP A N 1
ATOM 1487 C CA . ASP A 1 191 ? 2.867 -20.710 -8.556 1.00 42.62 191 ASP A CA 1
ATOM 1488 C C . ASP A 1 191 ? 3.251 -19.221 -8.669 1.00 42.62 191 ASP A C 1
ATOM 1490 O O . ASP A 1 191 ? 3.078 -18.619 -9.726 1.00 42.62 191 ASP A O 1
ATOM 1494 N N . MET A 1 192 ? 3.899 -18.634 -7.647 1.00 52.81 192 MET A N 1
ATOM 1495 C CA . MET A 1 192 ? 4.695 -17.399 -7.800 1.00 52.81 192 MET A CA 1
ATOM 1496 C C . MET A 1 192 ? 6.047 -17.694 -8.471 1.00 52.81 192 MET A C 1
ATOM 1498 O O . MET A 1 192 ? 7.107 -17.253 -8.014 1.00 52.81 192 MET A O 1
ATOM 1502 N N . GLN A 1 193 ? 6.034 -18.493 -9.535 1.00 62.12 193 GLN A N 1
ATOM 1503 C CA . GLN A 1 193 ? 7.198 -18.622 -10.392 1.00 62.12 193 GLN A CA 1
ATOM 1504 C C . GLN A 1 193 ? 7.440 -17.276 -11.067 1.00 62.12 193 GLN A C 1
ATOM 1506 O O . GLN A 1 193 ? 6.518 -16.635 -11.572 1.00 62.12 193 GLN A O 1
ATOM 1511 N N . ASP A 1 194 ? 8.694 -16.842 -11.030 1.00 70.19 194 ASP A N 1
ATOM 1512 C CA . ASP A 1 194 ? 9.131 -15.651 -11.738 1.00 70.19 194 ASP A CA 1
ATOM 1513 C C . ASP A 1 194 ? 8.706 -15.765 -13.216 1.00 70.19 194 ASP A C 1
ATOM 1515 O O . ASP A 1 194 ? 9.006 -16.793 -13.841 1.00 70.19 194 ASP A O 1
ATOM 1519 N N . PRO A 1 195 ? 7.950 -14.794 -13.770 1.00 75.81 195 PRO A N 1
ATOM 1520 C CA . PRO A 1 195 ? 7.467 -14.893 -15.136 1.00 75.81 195 PRO A CA 1
ATOM 1521 C C . PRO A 1 195 ? 8.614 -15.148 -16.124 1.00 75.81 195 PRO A C 1
ATOM 1523 O O . PRO A 1 195 ? 9.713 -14.614 -15.958 1.00 75.81 195 PRO A O 1
ATOM 1526 N N . PRO A 1 196 ? 8.378 -15.931 -17.193 1.00 77.25 196 PRO A N 1
ATOM 1527 C CA . PRO A 1 196 ? 9.447 -16.403 -18.073 1.00 77.25 196 PRO A CA 1
ATOM 1528 C C . PRO A 1 196 ? 10.085 -15.294 -18.924 1.00 77.25 196 PRO A C 1
ATOM 1530 O O . PRO A 1 196 ? 11.078 -15.547 -19.606 1.00 77.25 196 PRO A O 1
ATOM 1533 N N . SER A 1 197 ? 9.521 -14.083 -18.926 1.00 83.50 197 SER A N 1
ATOM 1534 C CA . SER A 1 197 ? 10.081 -12.924 -19.615 1.00 83.50 197 SER A CA 1
ATOM 1535 C C . SER A 1 197 ? 9.955 -11.651 -18.782 1.00 83.50 197 SER A C 1
ATOM 1537 O O . SER A 1 197 ? 9.014 -11.486 -18.005 1.00 83.50 197 SER A O 1
ATOM 1539 N N . GLU A 1 198 ? 10.887 -10.726 -19.010 1.00 84.50 198 GLU A N 1
ATOM 1540 C CA . GLU A 1 198 ? 10.900 -9.381 -18.421 1.00 84.50 198 GLU A CA 1
ATOM 1541 C C . GLU A 1 198 ? 9.586 -8.631 -18.691 1.00 84.50 198 GLU A C 1
ATOM 1543 O O . GLU A 1 198 ? 8.964 -8.096 -17.781 1.00 84.50 198 GLU A O 1
ATOM 1548 N N . TYR A 1 199 ? 9.078 -8.694 -19.925 1.00 84.44 199 TYR A N 1
ATOM 1549 C CA . TYR A 1 199 ? 7.800 -8.074 -20.279 1.00 84.44 199 TYR A CA 1
ATOM 1550 C C . TYR A 1 199 ? 6.618 -8.631 -19.465 1.00 84.44 199 TYR A C 1
ATOM 1552 O O . TYR A 1 199 ? 5.791 -7.867 -18.968 1.00 84.44 199 TYR A O 1
ATOM 1560 N N . LEU A 1 200 ? 6.543 -9.955 -19.276 1.00 82.62 200 LEU A N 1
ATOM 1561 C CA . LEU A 1 200 ? 5.492 -10.569 -18.455 1.00 82.62 200 LEU A CA 1
ATOM 1562 C C . LEU A 1 200 ? 5.651 -10.228 -16.970 1.00 82.62 200 LEU A C 1
ATOM 1564 O O . LEU A 1 200 ? 4.651 -10.097 -16.263 1.00 82.62 200 LEU A O 1
ATOM 1568 N N . ARG A 1 201 ? 6.887 -10.036 -16.501 1.00 85.56 201 ARG A N 1
ATOM 1569 C CA . ARG A 1 201 ? 7.159 -9.526 -15.156 1.00 85.56 201 ARG A CA 1
ATOM 1570 C C . ARG A 1 201 ? 6.640 -8.104 -14.981 1.00 85.56 201 ARG A C 1
ATOM 1572 O O . ARG A 1 201 ? 5.921 -7.845 -14.022 1.00 85.56 201 ARG A O 1
ATOM 1579 N N . HIS A 1 202 ? 6.888 -7.223 -15.947 1.00 88.88 202 HIS A N 1
ATOM 1580 C CA . HIS A 1 202 ? 6.338 -5.868 -15.928 1.00 88.88 202 HIS A CA 1
ATOM 1581 C C . HIS A 1 202 ? 4.805 -5.861 -15.935 1.00 88.88 202 HIS A C 1
ATOM 1583 O O . HIS A 1 202 ? 4.201 -5.054 -15.231 1.00 88.88 202 HIS A O 1
ATOM 1589 N N . ILE A 1 203 ? 4.158 -6.774 -16.671 1.00 86.69 203 ILE A N 1
ATOM 1590 C CA . ILE A 1 203 ? 2.695 -6.935 -16.621 1.00 86.69 203 ILE A CA 1
ATOM 1591 C C . ILE A 1 203 ? 2.237 -7.377 -15.227 1.00 86.69 203 ILE A C 1
ATOM 1593 O O . ILE A 1 203 ? 1.323 -6.767 -14.674 1.00 86.69 203 ILE A O 1
ATOM 1597 N N . ARG A 1 204 ? 2.871 -8.399 -14.634 1.00 86.81 204 ARG A N 1
ATOM 1598 C CA . ARG A 1 204 ? 2.569 -8.848 -13.265 1.00 86.81 204 ARG A CA 1
ATOM 1599 C C . ARG A 1 204 ? 2.671 -7.686 -12.281 1.00 86.81 204 ARG A C 1
ATOM 1601 O O . ARG A 1 204 ? 1.749 -7.447 -11.509 1.00 86.81 204 ARG A O 1
ATOM 1608 N N . ASP A 1 205 ? 3.770 -6.948 -12.329 1.00 88.94 205 ASP A N 1
ATOM 1609 C CA . ASP A 1 205 ? 4.044 -5.864 -11.391 1.00 88.94 205 ASP A CA 1
ATOM 1610 C C . ASP A 1 205 ? 3.080 -4.687 -11.577 1.00 88.94 205 ASP A C 1
ATOM 1612 O O . ASP A 1 205 ? 2.585 -4.123 -10.600 1.00 88.94 205 ASP A O 1
ATOM 1616 N N . PHE A 1 206 ? 2.711 -4.381 -12.823 1.00 90.06 206 PHE A N 1
ATOM 1617 C CA . PHE A 1 206 ? 1.642 -3.435 -13.131 1.00 90.06 206 PHE A CA 1
ATOM 1618 C C . PHE A 1 206 ? 0.307 -3.848 -12.496 1.00 90.06 206 PHE A C 1
ATOM 1620 O O . PHE A 1 206 ? -0.340 -3.030 -11.837 1.00 90.06 206 PHE A O 1
ATOM 1627 N N . LEU A 1 207 ? -0.104 -5.108 -12.670 1.00 86.94 207 LEU A N 1
ATOM 1628 C CA . LEU A 1 207 ? -1.350 -5.635 -12.107 1.00 86.94 207 LEU A CA 1
ATOM 1629 C C . LEU A 1 207 ? -1.315 -5.627 -10.573 1.00 86.94 207 LEU A C 1
ATOM 1631 O O . LEU A 1 207 ? -2.277 -5.195 -9.942 1.00 86.94 207 LEU A O 1
ATOM 1635 N N . VAL A 1 208 ? -0.184 -6.001 -9.969 1.00 88.69 208 VAL A N 1
ATOM 1636 C CA . VAL A 1 208 ? 0.008 -5.939 -8.515 1.00 88.69 208 VAL A CA 1
ATOM 1637 C C . VAL A 1 208 ? -0.098 -4.506 -8.002 1.00 88.69 208 VAL A C 1
ATOM 1639 O O . VAL A 1 208 ? -0.801 -4.271 -7.023 1.00 88.69 208 VAL A O 1
ATOM 1642 N N . LEU A 1 209 ? 0.558 -3.530 -8.638 1.00 91.94 209 LEU A N 1
ATOM 1643 C CA . LEU A 1 209 ? 0.455 -2.129 -8.222 1.00 91.94 209 LEU A CA 1
ATOM 1644 C C . LEU A 1 209 ? -0.970 -1.592 -8.404 1.00 91.94 209 LEU A C 1
ATOM 1646 O O . LEU A 1 209 ? -1.453 -0.865 -7.536 1.00 91.94 209 LEU A O 1
ATOM 1650 N N . ARG A 1 210 ? -1.667 -1.965 -9.485 1.00 89.62 210 ARG A N 1
ATOM 1651 C CA . ARG A 1 210 ? -3.082 -1.626 -9.704 1.00 89.62 210 ARG A CA 1
ATOM 1652 C C . ARG A 1 210 ? -3.949 -2.148 -8.560 1.00 89.62 210 ARG A C 1
ATOM 1654 O O . ARG A 1 210 ? -4.674 -1.371 -7.942 1.00 89.62 210 ARG A O 1
ATOM 1661 N N . ASP A 1 211 ? -3.850 -3.436 -8.261 1.00 87.19 211 ASP A N 1
ATOM 1662 C CA . ASP A 1 211 ? -4.664 -4.083 -7.233 1.00 87.19 211 ASP A CA 1
ATOM 1663 C C . ASP A 1 211 ? -4.300 -3.574 -5.837 1.00 87.19 211 ASP A C 1
ATOM 1665 O O . ASP A 1 211 ? -5.169 -3.396 -4.985 1.00 87.19 211 ASP A O 1
ATOM 1669 N N . PHE A 1 212 ? -3.025 -3.258 -5.612 1.00 92.12 212 PHE A N 1
ATOM 1670 C CA . PHE A 1 212 ? -2.555 -2.681 -4.364 1.00 92.12 212 PHE A CA 1
ATOM 1671 C C . PHE A 1 212 ? -3.171 -1.301 -4.109 1.00 92.12 212 PHE A C 1
ATOM 1673 O O . PHE A 1 212 ? -3.575 -1.021 -2.981 1.00 92.12 212 PHE A O 1
A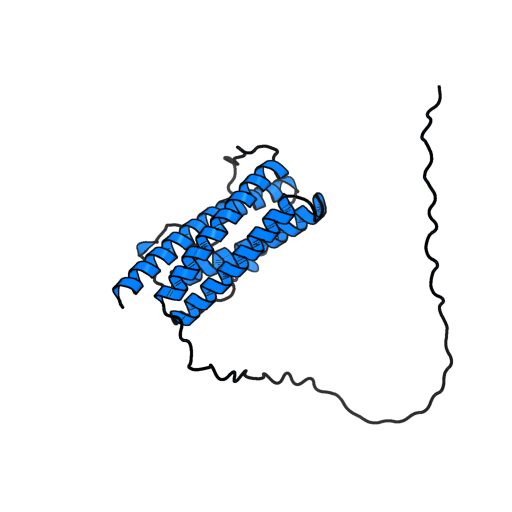TOM 1680 N N . ARG A 1 213 ? -3.325 -0.454 -5.137 1.00 91.94 213 ARG A N 1
ATOM 1681 C CA . ARG A 1 213 ? -4.025 0.841 -5.002 1.00 91.94 213 ARG A CA 1
ATOM 1682 C C . ARG A 1 213 ? -5.452 0.650 -4.508 1.00 91.94 213 ARG A C 1
ATOM 1684 O O . ARG A 1 213 ? -5.845 1.297 -3.540 1.00 91.94 213 ARG A O 1
ATOM 1691 N N . VAL A 1 214 ? -6.182 -0.266 -5.144 1.00 89.50 214 VAL A N 1
ATOM 1692 C CA . VAL A 1 214 ? -7.564 -0.603 -4.777 1.00 89.50 214 VAL A CA 1
ATOM 1693 C C . VAL A 1 214 ? -7.619 -1.156 -3.352 1.00 89.50 214 VAL A C 1
ATOM 1695 O O . VAL A 1 214 ? -8.452 -0.735 -2.556 1.00 89.50 214 VAL A O 1
ATOM 1698 N N . ALA A 1 215 ? -6.691 -2.042 -2.982 1.00 90.44 215 ALA A N 1
ATOM 1699 C CA . ALA A 1 215 ? -6.627 -2.602 -1.636 1.00 90.44 215 ALA A CA 1
ATOM 1700 C C . ALA A 1 215 ? -6.369 -1.530 -0.563 1.00 90.44 215 ALA A C 1
ATOM 1702 O O . ALA A 1 215 ? -6.971 -1.584 0.509 1.00 90.44 215 ALA A O 1
ATOM 1703 N N . VAL A 1 216 ? -5.503 -0.545 -0.829 1.00 94.00 216 VAL A N 1
ATOM 1704 C CA . VAL A 1 216 ? -5.245 0.571 0.100 1.00 94.00 216 VAL A CA 1
ATOM 1705 C C . VAL A 1 216 ? -6.471 1.474 0.232 1.00 94.00 216 VAL A C 1
ATOM 1707 O O . VAL A 1 216 ? -6.824 1.850 1.349 1.00 94.00 216 VAL A O 1
ATOM 1710 N N . GLU A 1 217 ? -7.140 1.790 -0.876 1.00 92.31 217 GLU A N 1
ATOM 1711 C CA . GLU A 1 217 ? -8.380 2.575 -0.873 1.00 92.31 217 GLU A CA 1
ATOM 1712 C C . GLU A 1 217 ? -9.498 1.871 -0.091 1.00 92.31 217 GLU A C 1
ATOM 1714 O O . GLU A 1 217 ? -10.135 2.468 0.776 1.00 92.31 217 GLU A O 1
ATOM 1719 N N . ASN A 1 218 ? -9.685 0.570 -0.305 1.00 90.38 218 ASN A N 1
ATOM 1720 C CA . ASN A 1 218 ? -10.661 -0.201 0.461 1.00 90.38 218 ASN A CA 1
ATOM 1721 C C . ASN A 1 218 ? -10.275 -0.289 1.940 1.00 90.38 218 ASN A C 1
ATOM 1723 O O . ASN A 1 218 ? -11.134 -0.149 2.810 1.00 90.38 218 ASN A O 1
ATOM 1727 N N . SER A 1 219 ? -8.984 -0.453 2.248 1.00 92.62 219 SER A N 1
ATOM 1728 C CA . SER A 1 219 ? -8.494 -0.438 3.634 1.00 92.62 219 SER A CA 1
ATOM 1729 C C . SER A 1 219 ? -8.846 0.875 4.333 1.00 92.62 219 SER A C 1
ATOM 1731 O O . SER A 1 219 ? -9.294 0.846 5.477 1.00 92.62 219 SER A O 1
ATOM 1733 N N . TYR A 1 220 ? -8.714 2.013 3.644 1.00 94.25 220 TYR A N 1
ATOM 1734 C CA . TYR A 1 220 ? -9.170 3.310 4.147 1.00 94.25 220 TYR A CA 1
ATOM 1735 C C . TYR A 1 220 ? -10.665 3.285 4.503 1.00 94.25 220 TYR A C 1
ATOM 1737 O O . TYR A 1 220 ? -11.022 3.644 5.625 1.00 94.25 220 TYR A O 1
ATOM 1745 N N . HIS A 1 221 ? -11.532 2.802 3.607 1.00 92.00 221 HIS A N 1
ATOM 1746 C CA . HIS A 1 221 ? -12.974 2.729 3.867 1.00 92.00 221 HIS A CA 1
ATOM 1747 C C . HIS A 1 221 ? -13.319 1.825 5.058 1.00 92.00 221 HIS A C 1
ATOM 1749 O O . HIS A 1 221 ? -14.147 2.195 5.891 1.00 92.00 221 HIS A O 1
ATOM 1755 N N . HIS A 1 222 ? -12.668 0.665 5.183 1.00 92.56 222 HIS A N 1
ATOM 1756 C CA . HIS A 1 222 ? -12.874 -0.236 6.320 1.00 92.56 222 HIS A CA 1
ATOM 1757 C C . HIS A 1 222 ? -12.434 0.398 7.642 1.00 92.56 222 HIS A C 1
ATOM 1759 O O . HIS A 1 222 ? -13.175 0.337 8.622 1.00 92.56 222 HIS A O 1
ATOM 1765 N N . LEU A 1 223 ? -11.259 1.030 7.669 1.00 94.75 223 LEU A N 1
ATOM 1766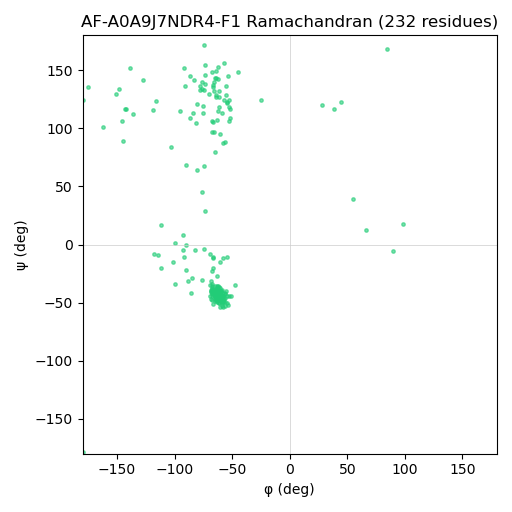 C CA . LEU A 1 223 ? -10.748 1.702 8.864 1.00 94.75 223 LEU A CA 1
ATOM 1767 C C . LEU A 1 223 ? -11.619 2.893 9.257 1.00 94.75 223 LEU A C 1
ATOM 1769 O O . LEU A 1 223 ? -11.891 3.080 10.438 1.00 94.75 223 LEU A O 1
ATOM 1773 N N . TYR A 1 224 ? -12.097 3.665 8.281 1.00 94.00 224 TYR A N 1
ATOM 1774 C CA . TYR A 1 224 ? -12.990 4.791 8.531 1.00 94.00 224 TYR A CA 1
ATOM 1775 C C . TYR A 1 224 ? -14.352 4.336 9.070 1.00 94.00 224 TYR A C 1
ATOM 1777 O O . TYR A 1 224 ? -14.875 4.925 10.012 1.00 94.00 224 TYR A O 1
ATOM 1785 N N . PHE A 1 225 ? -14.900 3.241 8.536 1.00 92.12 225 PHE A N 1
ATOM 1786 C CA . PHE A 1 225 ? -16.110 2.619 9.075 1.00 92.12 225 PHE A CA 1
ATOM 1787 C C . PHE A 1 225 ? -15.927 2.182 10.537 1.00 92.12 225 PHE A C 1
ATOM 1789 O O . PHE A 1 225 ? -16.790 2.430 11.377 1.00 92.12 225 PHE A O 1
ATOM 1796 N N . MET A 1 226 ? -14.791 1.555 10.856 1.00 93.06 226 MET A N 1
ATOM 1797 C CA . MET A 1 226 ? -14.467 1.168 12.230 1.00 93.06 226 MET A CA 1
ATOM 1798 C C . MET A 1 226 ? -14.290 2.395 13.130 1.00 93.06 226 MET A C 1
ATOM 1800 O O . MET A 1 226 ? -14.810 2.406 14.241 1.00 93.06 226 MET A O 1
ATOM 1804 N N . TYR A 1 227 ? -13.600 3.432 12.650 1.00 94.06 227 TYR A N 1
ATOM 1805 C CA . TYR A 1 227 ? -13.436 4.696 13.366 1.00 94.06 227 TYR A CA 1
ATOM 1806 C C . TYR A 1 227 ? -14.792 5.276 13.771 1.00 94.06 227 TYR A C 1
ATOM 1808 O O . TYR A 1 227 ? -15.005 5.531 14.954 1.00 94.06 227 TYR A O 1
ATOM 1816 N N . ASP A 1 228 ? -15.721 5.407 12.820 1.00 92.00 228 ASP A N 1
ATOM 1817 C CA . ASP A 1 228 ? -17.061 5.936 13.082 1.00 92.00 228 ASP A CA 1
ATOM 1818 C C . ASP A 1 228 ? -17.786 5.064 14.119 1.00 92.00 228 ASP A C 1
ATOM 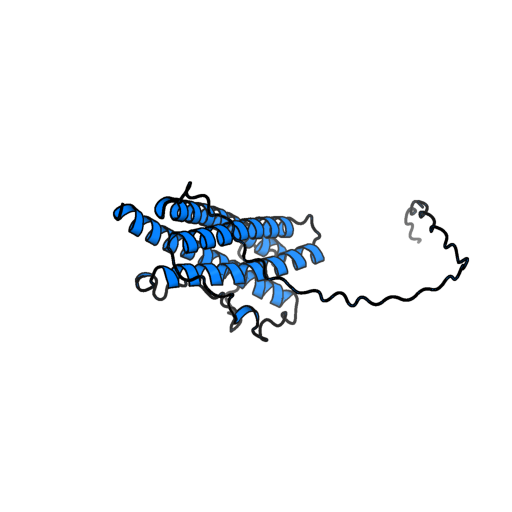1820 O O . ASP A 1 228 ? -18.229 5.559 15.153 1.00 92.00 22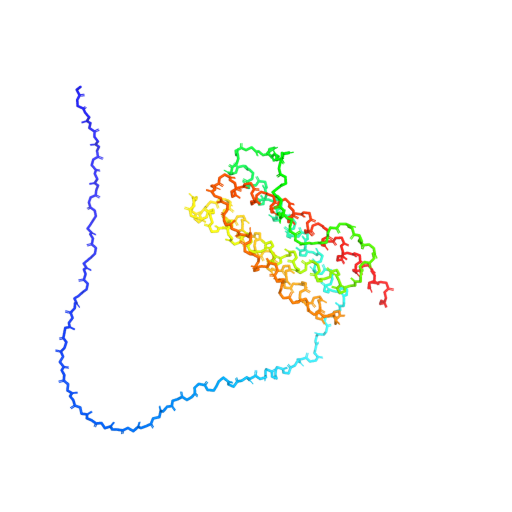8 ASP A O 1
ATOM 1824 N N . LYS A 1 229 ? -17.785 3.736 13.934 1.00 91.75 229 LYS A N 1
ATOM 1825 C CA . LYS A 1 229 ? -18.380 2.775 14.879 1.00 91.75 229 LYS A CA 1
ATOM 1826 C C . LYS A 1 229 ? -17.911 2.970 16.327 1.00 91.75 229 LYS A C 1
ATOM 1828 O O . LYS A 1 229 ? -18.747 2.873 17.223 1.00 91.75 229 LYS A O 1
ATOM 1833 N N . TYR A 1 230 ? -16.617 3.186 16.571 1.00 91.62 230 TYR A N 1
ATOM 1834 C CA . TYR A 1 230 ? -16.092 3.355 17.934 1.00 91.62 230 TYR A CA 1
ATOM 1835 C C . TYR A 1 230 ? -16.201 4.792 18.452 1.00 91.62 230 TYR A C 1
ATOM 1837 O O . TYR A 1 230 ? -16.383 4.973 19.650 1.00 91.62 230 TYR A O 1
ATOM 1845 N N . ALA A 1 231 ? -16.169 5.800 17.578 1.00 90.00 231 ALA A N 1
ATOM 1846 C CA . ALA A 1 231 ? -16.337 7.199 17.971 1.00 90.00 231 ALA A CA 1
ATOM 1847 C C . ALA A 1 231 ? -17.725 7.495 18.569 1.00 90.00 231 ALA A C 1
ATOM 1849 O O . ALA A 1 231 ? -17.856 8.405 19.380 1.00 90.00 231 ALA A O 1
ATOM 1850 N N . TRP A 1 232 ? -18.751 6.722 18.197 1.00 81.06 232 TRP A N 1
ATOM 1851 C CA . TRP A 1 232 ? -20.106 6.826 18.763 1.00 81.06 232 TRP A CA 1
ATOM 1852 C C . TRP A 1 232 ? -20.352 5.936 19.993 1.00 81.06 232 TRP A C 1
ATOM 1854 O O . TRP A 1 232 ? -21.472 5.913 20.509 1.00 81.06 232 TRP A O 1
ATOM 1864 N N . GLN A 1 233 ? -19.357 5.156 20.428 1.00 75.06 233 GLN A N 1
ATOM 1865 C CA . GLN A 1 233 ? -19.453 4.277 21.603 1.00 75.06 233 GLN A CA 1
ATOM 1866 C C . GLN A 1 233 ? -18.786 4.860 22.857 1.00 75.06 233 GLN A C 1
ATOM 1868 O O . GLN A 1 233 ? -19.054 4.354 23.949 1.00 75.06 233 GLN A O 1
ATOM 1873 N N . ASP A 1 234 ? -17.961 5.896 22.689 1.00 54.34 234 ASP A N 1
ATOM 1874 C CA . ASP A 1 234 ? -17.379 6.716 23.761 1.00 54.34 234 ASP A CA 1
ATOM 1875 C C . ASP A 1 234 ? -18.331 7.860 24.171 1.00 54.34 234 ASP A C 1
ATOM 1877 O O . ASP A 1 234 ? -18.371 8.188 25.383 1.00 54.34 234 ASP A O 1
#

Mean predicted aligned error: 14.64 Å

Secondary structure (DSSP, 8-state):
----------PPPPPPPPP------------------------------TT----HHHHHHHHHHHHHHHHHHHHHHHHHHHHHHHS-TT----S---TT----S--STTTTT--HHHHHHHHHHHHHHHHHHHHHHHHHHHHHH-TTSHHHHHHHHHHHHHHHHHHHHHHHHHHHTPPPPPPPGGGG-TT-PPPSSHHHHHHHHHHHHHHHHHHHHHHHHHHHHHHHHHHTT-

Foldseek 3Di:
DDDDDDDDDDDDDDDDDDDDDDDDDDDDDDDDDDDPPPPPPPPPPPPDPPPDQDALLRLLVVLLVLLVVLLVLLVVLLQVLCCVQPVDSPDDDPDDDPVPLAQQAPDPVCLPPDDPQRLLLRLLSSLLVLLVLLVVQLVVCCVPVNCPDPNNVSSVVSSVSSVVSSVSSVSSCVSVVHDDHDHPPVVPDPPPDQPPDPSVNSVSSSSSSVNSSVRSVSSSVSSVVSSVVVVVVD

Sequence (234 aa):
MLLFLPEISSTPLPEPFPSSTASSVMTSNDVTSQVPLQLQSVKSTAHADSGFQQSKVEVLDNAVQISIRLFTKVNVTFEDFKISRFGDPDYSHPGDEVPGLMLPGPYNDGFFDMDDEARLSAIYSSMYVARRYLYEMEWDAVLEEGTHSSLAANLTACRHQLQTFITAINVTIDVLDVQHPGRPSYVMEPDMQDPPSEYLRHIRDFLVLRDFRVAVENSYHHLYFMYDKYAWQD

pLDDT: mean 73.41, std 23.74, range [30.33, 98.06]

InterPro domains:
  IPR009079 Four-helical cytokine-like, core [SSF47266] (89-230)
  IPR010681 Plethodontid receptivity factor PRF/cardiotrophin-like [PTHR21353] (84-223)

Solvent-accessible surface area (backbone atoms only — not comparable to full-atom values): 14387 Å² total; per-residue (Å²): 135,84,90,85,83,88,80,84,84,86,76,85,80,84,82,84,83,84,88,81,82,86,87,89,81,90,80,89,80,91,79,92,74,87,80,78,84,72,82,72,80,72,75,79,77,70,77,75,73,95,78,74,83,73,49,68,48,57,41,29,50,51,37,33,59,39,30,55,53,31,41,56,33,43,50,55,34,46,51,46,44,32,35,75,78,67,72,29,81,82,70,72,78,93,82,67,82,60,89,86,76,62,80,61,52,58,57,74,85,51,72,84,76,55,52,74,48,58,47,50,36,28,44,51,44,25,54,55,54,49,50,53,53,41,53,53,51,27,51,50,35,29,73,76,63,31,80,82,30,70,56,25,49,34,34,49,55,29,45,54,38,46,54,52,38,54,51,35,49,52,53,36,35,63,63,69,70,40,77,79,63,72,81,63,69,76,81,69,51,86,79,77,56,79,56,98,41,71,68,54,38,53,51,52,52,51,51,50,48,53,50,44,43,53,38,38,53,38,42,32,54,54,34,48,52,51,28,54,62,48,60,76,72,112